Protein AF-A0A538HHM3-F1 (afdb_monomer)

Radius of gyration: 22.83 Å; Cα contacts (8 Å, |Δi|>4): 157; chains: 1; bounding box: 62×59×58 Å

Foldseek 3Di:
DDDDDDDFDALVRLCVLLVHDSVVLVVCVVVVQADFFDDDPPGGGHDPRRSVSSNQLVVVVVLVDDPVVSSVVSLLPAADDPVVVVPPPDDFDFDDPVRLCVVLVHDPLLVVLLCVLVLQDDCVVVVDDGDGPVSSVSSNVSSVCVSVVDDSVRSSVVSNCVVVVVVVVVVVVVVCLVCDPPDHDDPVRSVVVVVCCVVCVVVVVSVVSNVCSVVVVVVVVVVVVVVVVVVVVVVVVVD

Sequence (239 aa):
MSLMDHNGWRIDDLAQKAGLPVDTIRYYQREGLLPPAQRAGRCKMYGPVHLTRLERIRELQQRRFSLAAIRALIDDAGSTGLRAVFTDAGGAKEYSLDEMAELAGVDGTIISAICKAGLLREPRQYGRATYDGDDLEMLHAVAALWDLGLPVKAIAAIARIYTEGVEQMQRRVMDVFGGSNEVEWDPGEYEQVYELARASAGILLDATRRIVDYTHHRTLQRLTLDALAEDQAESGRRA

Secondary structure (DSSP, 8-state):
-------PBPHHHHHHHHT--HHHHHHHHHTT-SPPPEEETTEEEB-HHHHHHHHHHHHHHHTT--HHHHHHHHGGGSS--THHHH-S-S----B-HHHHHHHHT--HHHHHHHHHTTSS--GGGGT-SSB-HHHHHHHHHHHHHHHTT--HHHHHHHHHHHHHHHHHHHHHHHHHHTT-TT----HHHHHHHHHHHHHTHHHHHHHHHHHHHHHHHHHHHHHHHHHHHHHHHHHTT--

Nearest PDB structures (foldseek):
  2zhh-assembly1_A-2  TM=7.384E-01  e=2.010E-02  Escherichia coli K-12
  3hh0-assembly1_A  TM=5.148E-01  e=2.140E-03  Bacillus cereus ATCC 14579
  1y10-assembly3_B  TM=5.454E-01  e=4.598E-03  Mycobacterium tuberculosis
  1y10-assembly2_C  TM=5.039E-01  e=1.229E-02  Mycobacterium tuberculosis
  2zhg-assembly1_A-2  TM=5.903E-01  e=5.676E-02  Escherichia coli K-12

pLDDT: mean 78.96, std 15.77, range [31.23, 97.44]

Mean predicted aligned error: 14.94 Å

Solvent-accessible surface area (backbone atoms only — not comparable to full-atom values): 13819 Å² total; per-residue (Å²): 140,82,76,90,79,89,72,57,28,45,63,66,56,44,16,64,73,62,74,43,58,55,67,58,54,54,45,36,45,72,73,63,66,39,81,82,62,46,75,58,88,96,41,61,26,40,46,71,72,53,50,59,46,50,50,50,53,50,56,43,47,75,72,68,48,51,72,69,58,48,42,59,61,62,39,56,79,60,79,85,47,75,59,76,74,66,67,53,95,66,74,84,59,69,40,55,73,66,57,41,28,63,77,39,73,45,57,70,68,55,53,52,38,33,41,74,27,55,62,52,68,65,33,61,83,77,78,34,93,50,38,42,63,69,58,43,52,51,46,38,55,53,34,54,46,45,76,71,66,50,52,64,72,56,55,26,50,52,37,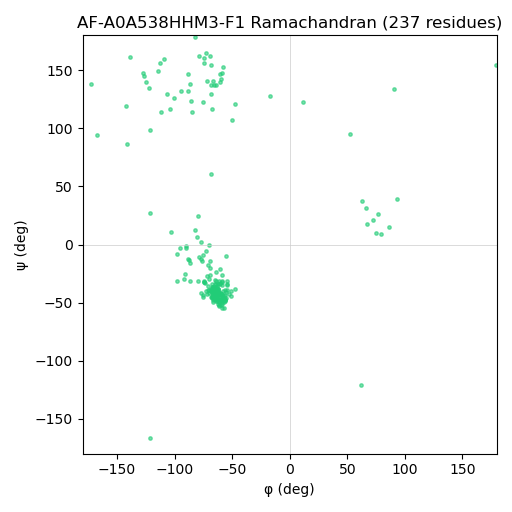27,54,50,40,55,49,50,53,55,50,49,51,54,59,51,33,46,76,68,67,34,96,86,39,91,72,55,73,72,57,48,51,52,52,50,52,50,44,68,78,37,44,69,61,50,52,52,52,50,50,50,52,51,53,51,53,52,54,52,49,54,54,51,55,52,52,53,54,54,53,51,53,52,57,52,54,67,72,76,110

Structure (mmCIF, N/CA/C/O backbone):
data_AF-A0A538HHM3-F1
#
_entry.id   AF-A0A538HHM3-F1
#
loop_
_atom_site.group_PDB
_atom_site.id
_atom_site.type_symbol
_atom_site.label_atom_id
_atom_site.label_alt_id
_atom_site.label_co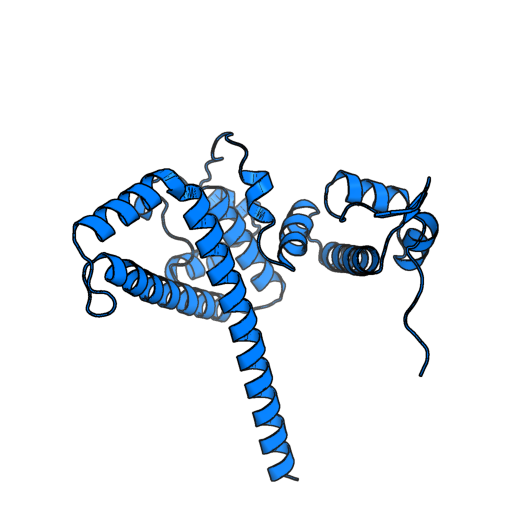mp_id
_atom_site.label_asym_id
_atom_site.label_entity_id
_atom_site.label_seq_id
_atom_site.pdbx_PDB_ins_code
_atom_site.Cartn_x
_atom_site.Cartn_y
_atom_site.Cartn_z
_atom_site.occupancy
_atom_site.B_iso_or_equiv
_atom_site.auth_seq_id
_atom_site.auth_comp_id
_atom_site.auth_asym_id
_atom_site.auth_atom_id
_atom_site.pdbx_PDB_model_num
ATOM 1 N N . MET A 1 1 ? -13.839 -41.446 8.669 1.00 38.12 1 MET A N 1
ATOM 2 C CA . MET A 1 1 ? -12.947 -40.516 7.946 1.00 38.12 1 MET A CA 1
ATOM 3 C C . MET A 1 1 ? -13.263 -40.672 6.464 1.00 38.12 1 MET A C 1
ATOM 5 O O . MET A 1 1 ? -12.832 -41.651 5.875 1.00 38.12 1 MET A O 1
ATOM 9 N N . SER A 1 2 ? -14.170 -39.841 5.932 1.00 31.39 2 SER A N 1
ATOM 10 C CA . SER A 1 2 ? -14.745 -40.021 4.589 1.00 31.39 2 SER A CA 1
ATOM 11 C C . SER A 1 2 ? -14.075 -39.099 3.577 1.00 31.39 2 SER A C 1
ATOM 13 O O . SER A 1 2 ? -14.012 -37.892 3.786 1.00 31.39 2 SER A O 1
ATOM 15 N N . LEU A 1 3 ? -13.598 -39.747 2.518 1.00 31.23 3 LEU A N 1
ATOM 16 C CA . LEU A 1 3 ? -13.212 -39.279 1.193 1.00 31.23 3 LEU A CA 1
ATOM 17 C C . LEU A 1 3 ? -13.730 -37.891 0.790 1.00 31.23 3 LEU A C 1
ATOM 19 O O . LEU A 1 3 ? -14.931 -37.621 0.806 1.00 31.23 3 LEU A O 1
ATOM 23 N N . MET A 1 4 ? -12.774 -37.066 0.358 1.00 41.16 4 MET A N 1
ATOM 24 C CA . MET A 1 4 ? -12.975 -35.993 -0.608 1.00 41.16 4 MET A CA 1
ATOM 25 C C . MET A 1 4 ? -13.774 -36.551 -1.788 1.00 41.16 4 MET A C 1
ATOM 27 O O . MET A 1 4 ? -13.347 -37.542 -2.366 1.00 41.16 4 MET A O 1
ATOM 31 N N . ASP A 1 5 ? -14.945 -35.976 -2.071 1.00 41.38 5 ASP A N 1
ATOM 32 C CA . ASP A 1 5 ? -15.357 -35.554 -3.413 1.00 41.38 5 ASP A CA 1
ATOM 33 C C . ASP A 1 5 ? -16.777 -34.934 -3.398 1.00 41.38 5 ASP A C 1
ATOM 35 O O . ASP A 1 5 ? -17.627 -35.290 -2.584 1.00 41.38 5 ASP A O 1
ATOM 39 N N . HIS A 1 6 ? -17.017 -34.065 -4.397 1.00 44.28 6 HIS A N 1
ATOM 40 C CA . HIS A 1 6 ? -18.272 -33.400 -4.824 1.00 44.28 6 HIS A CA 1
ATOM 41 C C . HIS A 1 6 ? -18.508 -32.038 -4.128 1.00 44.28 6 HIS A C 1
ATOM 43 O O . HIS A 1 6 ? -18.389 -31.904 -2.924 1.00 44.28 6 HIS A O 1
ATOM 49 N N . ASN A 1 7 ? -18.885 -30.937 -4.774 1.00 62.50 7 ASN A N 1
ATOM 50 C CA . ASN A 1 7 ? -19.526 -30.743 -6.063 1.00 62.50 7 ASN A CA 1
ATOM 51 C C . ASN A 1 7 ? -19.524 -29.226 -6.306 1.00 62.50 7 ASN A C 1
ATOM 53 O O . ASN A 1 7 ? -19.828 -28.468 -5.383 1.00 62.50 7 ASN A O 1
ATOM 57 N N . GLY A 1 8 ? -19.232 -28.756 -7.517 1.00 70.12 8 GLY A N 1
ATOM 58 C CA . GLY A 1 8 ? -19.584 -27.376 -7.845 1.00 70.12 8 GLY A CA 1
ATOM 59 C C . GLY A 1 8 ? -21.097 -27.164 -7.691 1.00 70.12 8 GLY A C 1
ATOM 60 O O . GLY 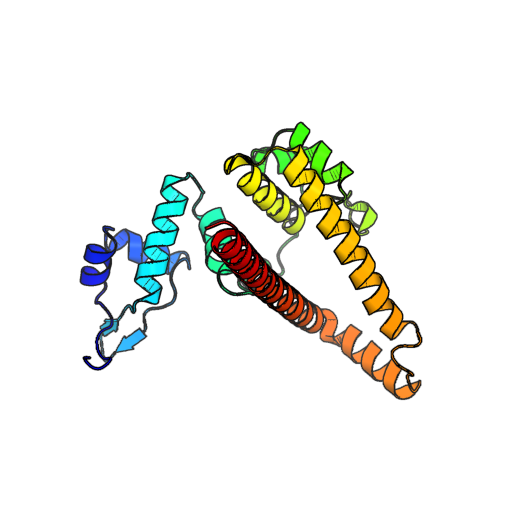A 1 8 ? -21.891 -28.078 -7.902 1.00 70.12 8 GLY A O 1
ATOM 61 N N . TRP A 1 9 ? -21.507 -25.969 -7.300 1.00 90.94 9 TRP A N 1
ATOM 62 C CA . TRP A 1 9 ? -22.905 -25.573 -7.184 1.00 90.94 9 TRP A CA 1
ATOM 63 C C . TRP A 1 9 ? -23.411 -25.023 -8.509 1.00 90.94 9 TRP A C 1
ATOM 65 O O . TRP A 1 9 ? -22.663 -24.360 -9.235 1.00 90.94 9 TRP A O 1
ATOM 75 N N . ARG A 1 10 ? -24.691 -25.238 -8.825 1.00 91.69 10 ARG A N 1
ATOM 76 C CA . ARG A 1 10 ? -25.355 -24.384 -9.817 1.00 91.69 10 ARG A CA 1
ATOM 77 C C . ARG A 1 10 ? -25.530 -22.991 -9.219 1.00 91.69 10 ARG A C 1
ATOM 79 O O . ARG A 1 10 ? -25.431 -22.804 -8.009 1.00 91.69 10 ARG A O 1
ATOM 86 N N . ILE A 1 11 ? -25.777 -21.998 -10.071 1.00 92.62 11 ILE A N 1
ATOM 87 C CA . ILE A 1 11 ? -25.888 -20.609 -9.607 1.00 92.62 11 ILE A CA 1
ATOM 88 C C . ILE A 1 11 ? -27.008 -20.425 -8.571 1.00 92.62 11 ILE A C 1
ATOM 90 O O . ILE A 1 11 ? -26.840 -19.636 -7.649 1.00 92.62 11 ILE A O 1
ATOM 94 N N . ASP A 1 12 ? -28.094 -21.193 -8.680 1.00 93.12 12 ASP A N 1
ATOM 95 C CA . ASP A 1 12 ? -29.225 -21.146 -7.748 1.00 93.12 12 ASP A CA 1
ATOM 96 C C . ASP A 1 12 ? -28.846 -21.716 -6.369 1.00 93.12 12 ASP A C 1
ATOM 98 O O . ASP A 1 12 ? -29.139 -21.112 -5.339 1.00 93.12 12 ASP A O 1
ATOM 102 N N . ASP A 1 13 ? -28.095 -22.822 -6.343 1.00 92.81 13 ASP A N 1
ATOM 103 C CA . ASP A 1 13 ? -27.590 -23.421 -5.101 1.00 92.81 13 ASP A CA 1
ATOM 104 C C . ASP A 1 13 ? -26.545 -22.513 -4.428 1.00 92.81 13 ASP A C 1
ATOM 106 O O . ASP A 1 13 ? -26.517 -22.375 -3.203 1.00 92.81 13 ASP A O 1
ATOM 110 N N . LEU A 1 14 ? -25.688 -21.860 -5.226 1.00 93.19 14 LEU A N 1
ATOM 111 C CA . LEU A 1 14 ? -24.723 -20.877 -4.729 1.00 93.19 14 LEU A CA 1
ATOM 112 C C . LEU A 1 14 ? -25.435 -19.647 -4.151 1.00 93.19 14 LEU A C 1
ATOM 114 O O . LEU A 1 14 ? -25.053 -19.181 -3.081 1.00 93.19 14 LEU A O 1
ATOM 118 N N . ALA A 1 15 ? -26.465 -19.142 -4.834 1.00 93.38 15 ALA A N 1
ATOM 119 C CA . ALA A 1 15 ? -27.306 -18.036 -4.376 1.00 93.38 15 ALA A CA 1
ATOM 120 C C . ALA A 1 15 ? -27.938 -18.339 -3.018 1.00 93.38 15 ALA A C 1
ATOM 122 O O . ALA A 1 15 ? -27.826 -17.539 -2.085 1.00 93.38 15 ALA A O 1
ATOM 123 N N . GLN A 1 16 ? -28.517 -19.532 -2.875 1.00 93.06 16 GLN A N 1
ATOM 124 C CA . GLN A 1 16 ? -29.096 -19.975 -1.615 1.00 93.06 16 GLN A CA 1
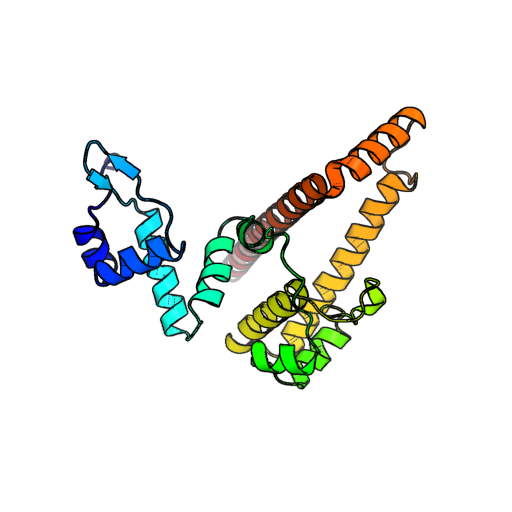ATOM 125 C C . GLN A 1 16 ? -28.043 -20.068 -0.503 1.00 93.06 16 GLN A C 1
ATOM 127 O O . GLN A 1 16 ? -28.278 -19.582 0.601 1.00 93.06 16 GLN A O 1
ATOM 132 N N . LYS A 1 17 ? -26.869 -20.642 -0.793 1.00 91.12 17 LYS A N 1
ATOM 133 C CA . LYS A 1 17 ? -25.773 -20.770 0.181 1.00 91.12 17 LYS A CA 1
ATOM 134 C C . LYS A 1 17 ? -25.189 -19.428 0.611 1.00 91.12 17 LYS A C 1
ATOM 136 O O . LYS A 1 17 ? -24.931 -19.242 1.793 1.00 91.12 17 LYS A O 1
ATOM 141 N N . ALA A 1 18 ? -25.002 -18.503 -0.325 1.00 87.75 18 ALA A N 1
ATOM 142 C CA . ALA A 1 18 ? -24.466 -17.173 -0.048 1.00 87.75 18 ALA A CA 1
ATOM 143 C C . ALA A 1 18 ? -25.512 -16.212 0.549 1.00 87.75 18 ALA A C 1
ATOM 145 O O . ALA A 1 18 ? -25.163 -15.115 0.988 1.00 87.75 18 ALA A O 1
ATOM 146 N N . GLY A 1 19 ? -26.798 -16.588 0.540 1.00 92.31 19 GLY A N 1
ATOM 147 C CA . GLY A 1 19 ? -27.896 -15.715 0.952 1.00 92.31 19 GLY A CA 1
ATOM 148 C C . GLY A 1 19 ? -28.023 -14.474 0.064 1.00 92.31 19 GLY A C 1
ATOM 149 O O . GLY A 1 19 ? -28.285 -13.382 0.571 1.00 92.31 19 GLY A O 1
ATOM 150 N N . LEU A 1 20 ? -27.781 -14.625 -1.243 1.00 92.75 20 LEU A N 1
ATOM 151 C CA . LEU A 1 20 ? -27.795 -13.545 -2.231 1.00 92.75 20 LEU A CA 1
ATOM 152 C C . LEU A 1 20 ? -28.708 -13.897 -3.411 1.00 92.75 20 LEU A C 1
ATOM 154 O O . LEU A 1 20 ? -28.764 -15.059 -3.804 1.00 92.75 20 LEU A O 1
ATOM 158 N N . PRO A 1 21 ? -29.377 -12.916 -4.039 1.00 94.75 21 PRO A N 1
ATOM 159 C CA . PRO A 1 21 ? -30.084 -13.144 -5.293 1.00 94.75 21 PRO A CA 1
ATOM 160 C C . PRO A 1 21 ? -29.139 -13.612 -6.409 1.00 94.75 21 PRO A C 1
ATOM 162 O O . PRO A 1 21 ? -28.002 -13.146 -6.525 1.00 94.75 21 PRO A O 1
ATOM 165 N N . VAL A 1 22 ? -29.645 -14.469 -7.299 1.00 95.25 22 VAL A N 1
ATOM 166 C CA . VAL A 1 22 ? -28.915 -14.928 -8.498 1.00 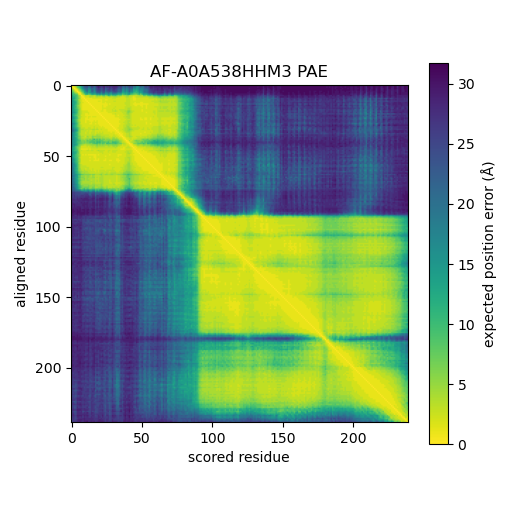95.25 22 VAL A CA 1
ATOM 167 C C . VAL A 1 22 ? -28.438 -13.745 -9.346 1.00 95.25 22 VAL A C 1
ATOM 169 O O . VAL A 1 22 ? -27.311 -13.753 -9.846 1.00 95.25 22 VAL A O 1
ATOM 172 N N . ASP A 1 23 ? -29.256 -12.698 -9.469 1.00 93.56 23 ASP A N 1
ATOM 173 C CA . ASP A 1 23 ? -28.905 -11.497 -10.229 1.00 93.56 23 ASP A CA 1
ATOM 174 C C . ASP A 1 23 ? -27.728 -10.733 -9.622 1.00 93.56 23 ASP A C 1
ATOM 176 O O . ASP A 1 23 ? -26.888 -10.229 -10.369 1.00 93.56 23 ASP A O 1
ATOM 180 N N . THR A 1 24 ? -27.599 -10.719 -8.293 1.00 91.19 24 THR A N 1
ATOM 181 C CA . THR A 1 24 ? -26.451 -10.128 -7.592 1.00 91.19 24 THR A CA 1
ATOM 182 C C . THR A 1 24 ? -25.170 -10.904 -7.884 1.00 91.19 24 THR A C 1
ATOM 184 O O . THR A 1 24 ? -24.138 -10.304 -8.169 1.00 91.19 24 THR A O 1
ATOM 187 N N . ILE A 1 25 ? -25.233 -12.237 -7.910 1.00 93.06 25 ILE A N 1
ATOM 188 C CA . ILE A 1 25 ? -24.080 -13.076 -8.272 1.00 93.06 25 ILE A CA 1
ATOM 189 C C . ILE A 1 25 ? -23.679 -12.844 -9.732 1.00 93.06 25 ILE A C 1
ATOM 191 O O . ILE A 1 25 ? -22.496 -12.686 -10.036 1.00 93.06 25 ILE A O 1
ATOM 195 N N . ARG A 1 26 ? -24.651 -12.775 -10.651 1.00 90.38 26 ARG A N 1
ATOM 196 C CA . ARG A 1 26 ? -24.385 -12.461 -12.065 1.00 90.38 26 ARG A CA 1
ATOM 197 C C . ARG A 1 26 ? -23.813 -11.062 -12.236 1.00 90.38 26 ARG A C 1
ATOM 199 O O . ARG A 1 26 ? -22.958 -10.872 -13.093 1.00 90.38 26 ARG A O 1
ATOM 206 N N . TYR A 1 27 ? -24.293 -10.104 -11.453 1.00 88.00 27 TYR A N 1
ATOM 207 C CA . TYR A 1 27 ? -23.756 -8.754 -11.419 1.00 88.00 27 TYR A CA 1
ATOM 208 C C . TYR A 1 27 ? -22.292 -8.768 -10.971 1.00 88.00 27 TYR A C 1
ATOM 210 O O . TYR A 1 27 ? -21.443 -8.348 -11.744 1.00 88.00 27 TYR A O 1
ATOM 218 N N . TYR A 1 28 ? -21.956 -9.387 -9.837 1.00 89.94 28 TYR A N 1
ATOM 219 C CA . TYR A 1 28 ? -20.561 -9.515 -9.392 1.00 89.94 28 TYR A CA 1
ATOM 220 C C . TYR A 1 28 ? -19.672 -10.245 -10.397 1.00 89.94 28 TYR A C 1
ATOM 222 O O . TYR A 1 28 ? -18.517 -9.878 -10.580 1.00 89.94 28 TYR A O 1
ATOM 230 N N . GLN A 1 29 ? -20.205 -11.238 -11.106 1.00 85.56 29 GLN A N 1
ATOM 231 C CA . GLN A 1 29 ? -19.467 -11.901 -12.174 1.00 85.56 29 GLN A CA 1
ATOM 232 C C . GLN A 1 29 ? -19.208 -10.977 -13.381 1.00 85.56 29 GLN A C 1
ATOM 234 O O . GLN A 1 29 ? -18.141 -11.074 -13.981 1.00 85.56 29 GLN A O 1
ATOM 239 N N . ARG A 1 30 ? -20.148 -10.087 -13.740 1.00 82.94 30 ARG A N 1
ATOM 240 C CA . ARG A 1 30 ? -19.950 -9.076 -14.800 1.00 82.94 30 ARG A CA 1
ATOM 241 C C . ARG A 1 30 ? -18.959 -7.990 -14.384 1.00 82.94 30 ARG A C 1
ATOM 243 O O . ARG A 1 30 ? -18.130 -7.610 -15.196 1.00 82.94 30 ARG A O 1
ATOM 250 N N . GLU A 1 31 ? -19.010 -7.565 -13.126 1.00 74.31 31 GLU A N 1
ATOM 251 C CA . GLU A 1 31 ? -18.099 -6.567 -12.548 1.00 74.31 31 GLU A CA 1
ATOM 252 C C . GLU A 1 31 ? -16.702 -7.136 -12.215 1.00 74.31 31 GLU A C 1
ATOM 254 O O . GLU A 1 31 ? -15.858 -6.441 -11.655 1.00 74.31 31 GLU A O 1
ATOM 259 N N . GLY A 1 32 ? -16.440 -8.416 -12.519 1.00 77.75 32 GLY A N 1
ATOM 260 C CA . GLY A 1 32 ? -15.143 -9.062 -12.282 1.00 77.75 32 GLY A CA 1
ATOM 261 C C . GLY A 1 32 ? -14.849 -9.408 -10.817 1.00 77.75 32 GLY A C 1
ATOM 262 O O . GLY A 1 32 ? -13.744 -9.822 -10.490 1.00 77.75 32 GLY A O 1
ATOM 263 N N . LEU A 1 33 ? -15.833 -9.291 -9.927 1.00 81.50 33 LEU A N 1
ATOM 264 C CA . LEU A 1 33 ? -15.705 -9.565 -8.493 1.00 81.50 33 LEU A CA 1
ATOM 265 C C . LEU A 1 33 ? -15.703 -11.060 -8.149 1.00 81.50 33 LEU A C 1
ATOM 267 O O . LEU A 1 33 ? -15.366 -11.425 -7.023 1.00 81.50 33 LEU A O 1
ATOM 271 N N . LEU A 1 34 ? -16.064 -11.935 -9.090 1.00 85.75 34 LEU A N 1
ATOM 272 C CA . LEU A 1 34 ? -16.028 -13.387 -8.920 1.00 85.75 34 LEU A CA 1
ATOM 273 C C . LEU A 1 34 ? -15.198 -14.047 -10.023 1.00 85.75 34 LEU A C 1
ATOM 275 O O . LEU A 1 34 ? -15.357 -13.676 -11.189 1.00 85.75 34 LEU A O 1
ATOM 279 N N . PRO A 1 35 ? -14.387 -15.072 -9.694 1.00 79.31 35 PRO A N 1
ATOM 280 C CA . PRO A 1 35 ? -13.733 -15.878 -10.710 1.00 79.31 35 PRO A CA 1
ATOM 281 C C . PRO A 1 35 ? -14.777 -16.515 -11.643 1.00 79.31 35 PRO A C 1
ATOM 283 O O . PRO A 1 35 ? -15.932 -16.733 -11.254 1.00 79.31 35 PRO A O 1
ATOM 286 N N . PRO A 1 36 ? -14.403 -16.806 -12.899 1.00 81.88 36 PRO A N 1
ATOM 287 C CA . PRO A 1 36 ? -15.313 -17.435 -13.836 1.00 81.88 36 PRO A CA 1
ATOM 288 C C . PRO A 1 36 ? -15.691 -18.842 -13.359 1.00 81.88 36 PRO A C 1
ATOM 290 O O . PRO A 1 36 ? -14.845 -19.636 -12.951 1.00 81.88 36 PRO A O 1
ATOM 293 N N . ALA A 1 37 ? -16.978 -19.168 -13.476 1.00 84.25 37 ALA A N 1
ATOM 294 C CA . ALA A 1 37 ? -17.481 -20.501 -13.172 1.00 84.25 37 ALA A CA 1
ATOM 295 C C . ALA A 1 37 ? -16.822 -21.566 -14.061 1.00 84.25 37 ALA A C 1
ATOM 297 O O . ALA A 1 37 ? -16.638 -21.365 -15.267 1.00 84.25 37 ALA A O 1
ATOM 298 N N . GLN A 1 38 ? -16.549 -22.733 -13.483 1.00 82.12 38 GLN A N 1
ATOM 299 C CA . GLN A 1 38 ? -16.008 -23.870 -14.216 1.00 82.12 38 GLN A CA 1
ATOM 300 C C . GLN A 1 38 ? -17.088 -24.462 -15.128 1.00 82.12 38 GLN A C 1
ATOM 302 O O . GLN A 1 38 ? -18.263 -24.548 -14.762 1.00 82.12 38 GLN A O 1
ATOM 307 N N . ARG A 1 39 ? -16.710 -24.868 -16.343 1.00 79.06 39 ARG A N 1
ATOM 308 C CA . ARG A 1 39 ? -17.625 -25.560 -17.259 1.00 79.06 39 ARG A CA 1
ATOM 309 C C . ARG A 1 39 ? -17.618 -27.054 -16.955 1.00 79.06 39 ARG A C 1
ATOM 311 O O . ARG A 1 39 ? -16.576 -27.688 -17.051 1.00 79.06 39 ARG A O 1
ATOM 318 N N . ALA A 1 40 ? -18.790 -27.610 -16.666 1.00 75.19 40 ALA A N 1
ATOM 319 C CA . ALA A 1 40 ? -19.012 -29.048 -16.574 1.00 75.19 40 ALA A CA 1
ATOM 320 C C . ALA A 1 40 ? -20.103 -29.436 -17.584 1.00 75.19 40 ALA A C 1
ATOM 322 O O . ALA A 1 40 ? -21.300 -29.226 -17.360 1.00 75.19 40 ALA A O 1
ATOM 323 N N . GLY A 1 41 ? -19.684 -29.934 -18.752 1.00 79.12 41 GLY A N 1
ATOM 324 C CA . GLY A 1 41 ? -20.587 -30.218 -19.870 1.00 79.12 41 GLY A CA 1
ATOM 325 C C . GLY A 1 41 ? -21.294 -28.954 -20.380 1.00 79.12 41 GLY A C 1
ATOM 326 O O . GLY A 1 41 ? -20.644 -27.998 -20.797 1.00 79.12 41 GLY A O 1
ATOM 327 N N . ARG A 1 42 ? -22.636 -28.944 -20.346 1.00 77.25 42 ARG A N 1
ATOM 328 C CA . ARG A 1 42 ? -23.473 -27.794 -20.757 1.00 77.25 42 ARG A CA 1
ATOM 329 C C . ARG A 1 42 ? -23.786 -26.812 -19.618 1.00 77.25 42 ARG A C 1
ATOM 331 O O . ARG A 1 42 ? -24.468 -25.818 -19.854 1.00 77.25 42 ARG A O 1
ATOM 338 N N . CYS A 1 43 ? -23.316 -27.071 -18.398 1.00 76.19 43 CYS A N 1
ATOM 339 C CA . CYS A 1 43 ? -23.647 -26.273 -17.219 1.00 76.19 43 CYS A CA 1
ATOM 340 C C . CYS A 1 43 ? -22.415 -25.552 -16.648 1.00 76.19 43 CYS A C 1
ATOM 342 O O . CYS A 1 43 ? -21.286 -26.037 -16.734 1.00 76.19 43 CYS A O 1
ATOM 344 N N . LYS A 1 44 ? -22.648 -24.377 -16.051 1.00 84.19 44 LYS A N 1
ATOM 345 C CA . LYS A 1 44 ? -21.657 -23.650 -15.247 1.00 84.19 44 LYS A CA 1
ATOM 346 C C . LYS A 1 44 ? -21.748 -24.118 -13.796 1.00 84.19 44 LYS A C 1
ATOM 348 O O . LYS A 1 44 ? -22.849 -24.173 -13.252 1.00 84.19 44 LYS A O 1
ATOM 353 N N . MET A 1 45 ? -20.601 -24.418 -13.203 1.00 87.62 45 MET A N 1
ATOM 354 C CA . MET A 1 45 ? -20.464 -24.921 -11.841 1.00 87.62 45 MET A CA 1
ATOM 355 C C . MET A 1 45 ? -19.574 -23.981 -11.026 1.00 87.62 45 MET A C 1
ATOM 357 O O . MET A 1 45 ? -18.512 -23.551 -11.481 1.00 87.62 45 MET A O 1
ATOM 361 N N . TYR A 1 46 ? -20.011 -23.669 -9.813 1.00 88.06 46 TYR A N 1
ATOM 362 C CA . TYR A 1 46 ? -19.349 -22.744 -8.905 1.00 88.06 46 TYR A CA 1
ATOM 363 C C . TYR A 1 46 ? -18.787 -23.512 -7.707 1.00 88.06 46 TYR A C 1
ATOM 365 O O . TYR A 1 46 ? -19.536 -24.084 -6.929 1.00 88.06 46 TYR A O 1
ATOM 373 N N . GLY A 1 47 ? -17.465 -23.561 -7.561 1.00 84.88 47 GLY A N 1
ATOM 374 C CA . GLY A 1 47 ? -16.815 -24.233 -6.429 1.00 84.88 47 GLY A CA 1
ATOM 375 C C . GLY A 1 47 ? -16.737 -23.392 -5.141 1.00 84.88 47 GLY A C 1
ATOM 376 O O . GLY A 1 47 ? -17.097 -22.211 -5.168 1.00 84.88 47 GLY A O 1
ATOM 377 N N . PRO A 1 48 ? -16.174 -23.959 -4.054 1.00 80.00 48 PRO A N 1
ATOM 378 C CA . PRO A 1 48 ? -15.989 -23.316 -2.742 1.00 80.00 48 PRO A CA 1
ATOM 379 C C . PRO A 1 48 ? -15.391 -21.909 -2.790 1.00 80.00 48 PRO A C 1
ATOM 381 O O . PRO A 1 48 ? -15.865 -21.018 -2.094 1.00 80.00 48 PRO A O 1
ATOM 384 N N . VAL A 1 49 ? -14.433 -21.679 -3.694 1.00 77.81 49 VAL A N 1
ATOM 385 C CA . VAL A 1 49 ? -13.804 -20.366 -3.910 1.00 77.81 49 VAL A CA 1
ATOM 386 C C . VAL A 1 49 ? -14.816 -19.248 -4.195 1.00 77.81 49 VAL A C 1
ATOM 388 O O . VAL A 1 49 ? -14.618 -18.117 -3.765 1.00 77.81 49 VAL A O 1
ATOM 391 N N . HIS A 1 50 ? -15.925 -19.549 -4.878 1.00 87.38 50 HIS A N 1
ATOM 392 C CA . HIS A 1 50 ? -16.957 -18.555 -5.176 1.00 87.38 50 HIS A CA 1
ATOM 393 C C . HIS A 1 50 ? -17.760 -18.200 -3.927 1.00 87.38 50 HIS A C 1
ATOM 395 O O . HIS A 1 50 ? -18.070 -17.031 -3.727 1.00 87.38 50 HIS A O 1
ATOM 401 N N . LEU A 1 51 ? -18.076 -19.187 -3.082 1.00 85.94 51 LEU A N 1
ATOM 402 C CA . LEU A 1 51 ? -18.833 -18.965 -1.851 1.00 85.94 51 LEU A CA 1
ATOM 403 C C . LEU A 1 51 ? -18.026 -18.122 -0.861 1.00 85.94 51 LEU A C 1
ATOM 405 O O . LEU A 1 51 ? -18.509 -17.081 -0.430 1.00 85.94 51 LEU A O 1
ATOM 409 N N . THR A 1 52 ? -16.766 -18.491 -0.613 1.00 80.25 52 THR A N 1
ATOM 410 C CA . THR A 1 52 ? -15.857 -17.716 0.249 1.00 80.25 52 THR A CA 1
ATOM 411 C C . THR A 1 52 ? -15.707 -16.274 -0.240 1.00 80.25 52 THR A C 1
ATOM 413 O O . THR A 1 52 ? -15.693 -15.330 0.548 1.00 80.25 52 THR A O 1
ATOM 416 N N . ARG A 1 53 ? -15.641 -16.074 -1.562 1.00 84.69 53 ARG A N 1
ATOM 417 C CA . ARG A 1 53 ? -15.528 -14.735 -2.147 1.00 84.69 53 ARG A CA 1
ATOM 418 C C . ARG A 1 53 ? -16.818 -13.923 -2.010 1.00 84.69 53 ARG A C 1
ATOM 420 O O . ARG A 1 53 ? -16.749 -12.741 -1.691 1.00 84.69 53 ARG A O 1
ATOM 427 N N . LEU A 1 54 ? -17.985 -14.546 -2.180 1.00 92.00 54 LEU A N 1
ATOM 428 C CA . LEU A 1 54 ? -19.289 -13.912 -1.945 1.00 92.00 54 LEU A CA 1
ATOM 429 C C . LEU A 1 54 ? -19.484 -13.497 -0.481 1.00 92.00 54 LEU A C 1
ATOM 431 O O . LEU A 1 54 ? -19.967 -12.395 -0.219 1.00 92.00 54 LEU A O 1
ATOM 435 N N . GLU A 1 55 ? -19.080 -14.345 0.464 1.00 86.25 55 GLU A N 1
ATOM 436 C CA . GLU A 1 55 ? -19.116 -14.041 1.899 1.00 86.25 55 GLU A CA 1
ATOM 437 C C . GLU A 1 55 ? -18.230 -12.832 2.227 1.00 86.25 55 GLU A C 1
ATOM 439 O O . GLU A 1 55 ? -18.671 -11.914 2.922 1.00 86.25 55 GLU A O 1
ATOM 444 N N . ARG A 1 56 ? -17.029 -12.766 1.638 1.00 81.06 56 ARG A N 1
ATOM 445 C CA . ARG A 1 56 ? -16.110 -11.635 1.814 1.00 81.06 56 ARG A CA 1
ATOM 446 C C . ARG A 1 56 ? -16.639 -10.328 1.219 1.00 81.06 56 ARG A C 1
ATOM 448 O O . ARG A 1 56 ? -16.542 -9.290 1.868 1.00 81.06 56 ARG A O 1
ATOM 455 N N . ILE A 1 57 ? -17.232 -10.365 0.019 1.00 84.56 57 ILE A N 1
ATOM 456 C CA . ILE A 1 57 ? -17.899 -9.192 -0.582 1.00 84.56 57 ILE A CA 1
ATOM 457 C C . ILE A 1 57 ? -18.968 -8.664 0.375 1.00 84.56 57 ILE A C 1
ATOM 459 O O . ILE A 1 57 ? -19.022 -7.468 0.654 1.00 84.56 57 ILE A O 1
ATOM 463 N N . ARG A 1 58 ? -19.799 -9.560 0.913 1.00 85.25 58 ARG A N 1
ATOM 464 C CA . ARG A 1 58 ? -20.892 -9.202 1.815 1.00 85.25 58 ARG A CA 1
ATOM 465 C C . ARG A 1 58 ? -20.386 -8.587 3.123 1.00 85.25 58 ARG A C 1
ATOM 467 O O . ARG A 1 58 ? -20.941 -7.581 3.556 1.00 85.25 58 ARG A O 1
ATOM 474 N N . GLU A 1 59 ? -19.347 -9.151 3.733 1.00 79.88 59 GLU A N 1
ATOM 475 C CA . GLU A 1 59 ? -18.707 -8.592 4.934 1.00 79.88 59 GLU A CA 1
ATOM 476 C C . GLU A 1 59 ? -18.231 -7.148 4.695 1.00 79.88 59 GLU A C 1
ATOM 478 O O . GLU A 1 59 ? -18.518 -6.246 5.483 1.00 79.88 59 GLU A O 1
ATOM 483 N N . LEU A 1 60 ? -17.556 -6.897 3.571 1.00 74.81 60 LEU A N 1
ATOM 484 C CA . LEU A 1 60 ? -17.046 -5.566 3.241 1.00 74.81 60 LEU A CA 1
ATOM 485 C C . LEU A 1 60 ? -18.172 -4.579 2.881 1.00 74.81 60 LEU A C 1
ATOM 487 O O . LEU A 1 60 ? -18.125 -3.419 3.284 1.00 74.81 60 LEU A O 1
ATOM 491 N N . GLN A 1 61 ? -19.237 -5.030 2.212 1.00 79.19 61 GLN A N 1
ATOM 492 C CA . GLN A 1 61 ? -20.424 -4.197 1.972 1.00 79.19 61 GLN A CA 1
ATOM 493 C C . GLN A 1 61 ? -21.131 -3.800 3.271 1.00 79.19 61 GLN A C 1
ATOM 495 O O . GLN A 1 61 ? -21.589 -2.663 3.409 1.00 79.19 61 GLN A O 1
ATOM 500 N N . GLN A 1 62 ? -21.209 -4.707 4.251 1.00 78.94 62 GLN A N 1
ATOM 501 C CA . GLN A 1 62 ? -21.767 -4.392 5.572 1.00 78.94 62 GLN A CA 1
ATOM 502 C C . GLN A 1 62 ? -20.966 -3.289 6.269 1.00 78.94 62 GLN A C 1
ATOM 504 O O . GLN A 1 62 ? -21.552 -2.429 6.926 1.00 78.94 62 GLN A O 1
ATOM 509 N N . ARG A 1 63 ? -19.652 -3.261 6.034 1.00 71.75 63 ARG A N 1
ATOM 510 C CA . ARG A 1 63 ? -18.715 -2.233 6.500 1.00 71.75 63 ARG A CA 1
ATOM 511 C C . ARG A 1 63 ? -18.681 -0.971 5.626 1.00 71.75 63 ARG A C 1
ATOM 513 O O . ARG A 1 63 ? -17.803 -0.144 5.814 1.00 71.75 63 ARG A O 1
ATOM 520 N N . ARG A 1 64 ? -19.648 -0.800 4.713 1.00 69.94 64 ARG A N 1
ATOM 521 C CA . ARG A 1 64 ? -19.847 0.394 3.864 1.00 69.94 64 ARG A CA 1
ATOM 522 C C . ARG A 1 64 ? -18.753 0.664 2.821 1.00 69.94 64 ARG A C 1
ATOM 524 O O . ARG A 1 64 ? -18.735 1.750 2.250 1.00 69.94 64 ARG A O 1
ATOM 531 N N . PHE A 1 65 ? -17.916 -0.318 2.488 1.00 58.69 65 PHE A N 1
ATOM 532 C CA . PHE A 1 65 ? -16.994 -0.178 1.358 1.00 58.69 65 PHE A CA 1
ATOM 533 C C . PHE A 1 65 ? -17.756 -0.109 0.024 1.00 58.69 65 PHE A C 1
ATOM 535 O O . PHE A 1 65 ? -18.731 -0.837 -0.194 1.00 58.69 65 PHE A O 1
ATOM 542 N N . SER A 1 66 ? -17.299 0.754 -0.888 1.00 73.94 66 SER A N 1
ATOM 543 C CA . SER A 1 66 ? -17.823 0.823 -2.257 1.00 73.94 66 SER A CA 1
ATOM 544 C C . SER A 1 66 ? -17.447 -0.438 -3.042 1.00 73.94 66 SER A C 1
ATOM 546 O O . SER A 1 66 ? -16.437 -1.076 -2.757 1.00 73.94 66 SER A O 1
ATOM 548 N N . LEU A 1 67 ? -18.218 -0.809 -4.068 1.00 71.56 67 LEU A N 1
ATOM 549 C CA . LEU A 1 67 ? -17.889 -1.981 -4.895 1.00 71.56 67 LEU A CA 1
ATOM 550 C C . LEU A 1 67 ? -16.516 -1.874 -5.573 1.00 71.56 67 LEU A C 1
ATOM 552 O O . LEU A 1 67 ? -15.842 -2.889 -5.730 1.00 71.56 67 LEU A O 1
ATOM 556 N N . ALA A 1 68 ? -16.086 -0.656 -5.915 1.00 67.12 68 ALA A N 1
ATOM 557 C CA . ALA A 1 68 ? -14.751 -0.395 -6.442 1.00 67.12 68 ALA A CA 1
ATOM 558 C C . ALA A 1 68 ? -13.658 -0.712 -5.404 1.00 67.12 68 ALA A C 1
ATOM 560 O O . ALA A 1 68 ? -12.727 -1.452 -5.708 1.00 67.12 68 ALA A O 1
ATOM 561 N N . ALA A 1 69 ? -13.818 -0.246 -4.160 1.00 55.22 69 ALA A N 1
ATOM 562 C CA . ALA A 1 69 ? -12.891 -0.556 -3.070 1.00 55.22 69 ALA A CA 1
ATOM 563 C C . ALA A 1 69 ? -12.893 -2.055 -2.725 1.00 55.22 69 ALA A C 1
ATOM 565 O O . ALA A 1 69 ? -11.847 -2.659 -2.517 1.00 55.22 69 ALA A O 1
ATOM 566 N N . ILE A 1 70 ? -14.066 -2.692 -2.724 1.00 70.69 70 ILE A N 1
ATOM 567 C CA . ILE A 1 70 ? -14.201 -4.136 -2.498 1.00 70.69 70 ILE A CA 1
ATOM 568 C C . ILE A 1 70 ? -13.460 -4.930 -3.571 1.00 70.69 70 ILE A C 1
ATOM 570 O O . ILE A 1 70 ? -12.800 -5.915 -3.253 1.00 70.69 70 ILE A O 1
ATOM 574 N N . ARG A 1 71 ? -13.544 -4.509 -4.834 1.00 68.00 71 ARG A N 1
ATOM 575 C CA . ARG A 1 71 ? -12.802 -5.138 -5.925 1.00 68.00 71 ARG A CA 1
ATOM 576 C C . ARG A 1 71 ? -11.299 -5.085 -5.672 1.00 68.00 71 ARG A C 1
ATOM 578 O O . ARG A 1 71 ? -10.667 -6.136 -5.664 1.00 68.00 71 ARG A O 1
ATOM 585 N N . ALA A 1 72 ? -10.775 -3.899 -5.364 1.00 55.91 72 ALA A N 1
ATOM 586 C CA . ALA A 1 72 ? -9.366 -3.712 -5.031 1.00 55.91 72 ALA A CA 1
ATOM 587 C C . ALA A 1 72 ? -8.922 -4.608 -3.859 1.00 55.91 72 ALA A C 1
ATOM 589 O O . ALA A 1 72 ? -7.894 -5.270 -3.943 1.00 55.91 72 ALA A O 1
ATOM 590 N N . LEU A 1 73 ? -9.739 -4.714 -2.806 1.00 58.97 73 LEU A N 1
ATOM 591 C CA . LEU A 1 73 ? -9.420 -5.485 -1.598 1.00 58.97 73 LEU A CA 1
ATOM 592 C C . LEU A 1 73 ? -9.509 -7.010 -1.771 1.00 58.97 73 LEU A C 1
ATOM 594 O O . LEU A 1 73 ? -8.820 -7.754 -1.076 1.00 58.97 73 LEU A O 1
ATOM 598 N N . ILE A 1 74 ? -10.395 -7.508 -2.636 1.00 68.25 74 ILE A N 1
ATOM 599 C CA . ILE A 1 74 ? -10.612 -8.955 -2.814 1.00 68.25 74 ILE A CA 1
ATOM 600 C C . ILE A 1 74 ? -9.703 -9.524 -3.917 1.00 68.25 74 ILE A C 1
ATOM 602 O O . ILE A 1 74 ? -9.341 -10.705 -3.879 1.00 68.25 74 ILE A O 1
ATOM 606 N N . ASP A 1 75 ? -9.274 -8.699 -4.869 1.00 59.72 75 ASP A N 1
ATOM 607 C CA . ASP A 1 75 ? -8.211 -9.051 -5.819 1.00 59.72 75 ASP A CA 1
ATOM 608 C C . ASP A 1 75 ? -6.825 -9.152 -5.147 1.00 59.72 75 ASP A C 1
ATOM 610 O O . ASP A 1 75 ? -5.918 -9.768 -5.704 1.00 59.72 75 ASP A O 1
ATOM 614 N N . ASP A 1 76 ? -6.688 -8.645 -3.916 1.00 47.09 76 ASP A N 1
ATOM 615 C CA . ASP A 1 76 ? -5.450 -8.635 -3.124 1.00 47.09 76 ASP A CA 1
ATOM 616 C C . ASP A 1 76 ? -5.255 -9.878 -2.225 1.00 47.09 76 ASP A C 1
ATOM 618 O O . ASP A 1 76 ? -4.212 -10.063 -1.602 1.00 47.09 76 ASP A O 1
ATOM 622 N N . ALA A 1 77 ? -6.221 -10.811 -2.194 1.00 41.50 77 ALA A N 1
ATOM 623 C CA . ALA A 1 77 ? -6.098 -12.073 -1.440 1.00 41.50 77 ALA A CA 1
ATOM 624 C C . ALA A 1 77 ? -5.076 -13.069 -2.042 1.00 41.50 77 ALA A C 1
ATOM 626 O O . ALA A 1 77 ? -4.853 -14.155 -1.504 1.00 41.50 77 ALA A O 1
ATOM 627 N N . GLY A 1 78 ? -4.445 -12.702 -3.154 1.00 39.88 78 GLY A N 1
ATOM 628 C CA . GLY A 1 78 ? -3.313 -13.397 -3.743 1.00 39.88 78 GLY A CA 1
ATOM 629 C C . GLY A 1 78 ? -2.700 -12.508 -4.812 1.00 39.88 78 GLY A C 1
ATOM 630 O O . GLY A 1 78 ? -3.192 -12.506 -5.931 1.00 39.88 78 GLY A O 1
ATOM 631 N N . SER A 1 79 ? -1.678 -11.737 -4.428 1.00 45.59 79 SER A N 1
ATOM 632 C CA . SER A 1 79 ? -0.693 -11.025 -5.262 1.00 45.59 79 SER A CA 1
ATOM 633 C C . SER A 1 79 ? -1.004 -10.941 -6.771 1.00 45.59 79 SER A C 1
ATOM 635 O O . SER A 1 79 ? -1.004 -11.967 -7.452 1.00 45.59 79 SER A O 1
ATOM 637 N N . THR A 1 80 ? -1.086 -9.719 -7.319 1.00 42.22 80 THR A N 1
ATOM 638 C CA . THR A 1 80 ? -1.147 -9.346 -8.763 1.00 42.22 80 THR A CA 1
ATOM 639 C C . THR A 1 80 ? -2.499 -9.154 -9.474 1.00 42.22 80 THR A C 1
ATOM 641 O O . THR A 1 80 ? -2.605 -9.442 -10.663 1.00 42.22 80 THR A O 1
ATOM 644 N N . GLY A 1 81 ? -3.506 -8.561 -8.820 1.00 38.28 81 GLY A N 1
ATOM 645 C CA . GLY A 1 81 ? -4.756 -8.136 -9.489 1.00 38.28 81 GLY A CA 1
ATOM 646 C C . GLY A 1 81 ? -4.855 -6.652 -9.885 1.00 38.28 81 GLY A C 1
ATOM 647 O O . GLY A 1 81 ? -5.446 -6.331 -10.914 1.00 38.28 81 GLY A O 1
ATOM 648 N N . LEU A 1 82 ? -4.236 -5.742 -9.124 1.00 41.03 82 LEU A N 1
ATOM 649 C CA . LEU A 1 82 ? -4.441 -4.293 -9.293 1.00 41.03 82 LEU A CA 1
ATOM 650 C C . LEU A 1 82 ? -3.843 -3.733 -10.601 1.00 41.03 82 LEU A C 1
ATOM 652 O O . LEU A 1 82 ? -4.365 -2.786 -11.169 1.00 41.03 82 LEU A O 1
ATOM 656 N N . ARG A 1 83 ? -2.806 -4.361 -11.170 1.00 36.34 83 ARG A N 1
ATOM 657 C CA . ARG A 1 83 ? -2.124 -3.828 -12.365 1.00 36.34 83 ARG A CA 1
ATOM 658 C C . ARG A 1 83 ? -2.888 -3.978 -13.678 1.00 36.34 83 ARG A C 1
ATOM 660 O O . ARG A 1 83 ? -2.756 -3.112 -14.525 1.00 36.34 83 ARG A O 1
ATOM 667 N N . ALA A 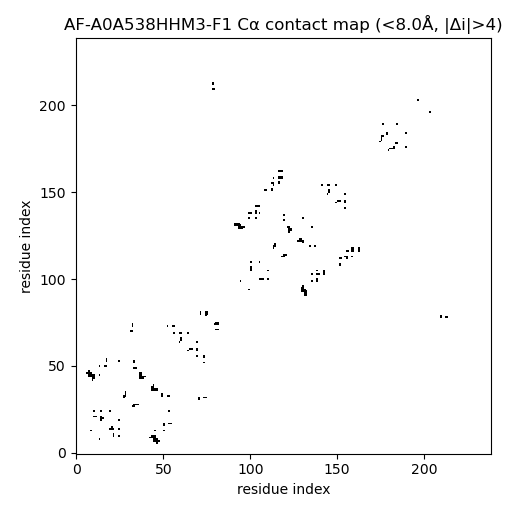1 84 ? -3.696 -5.019 -13.874 1.00 36.53 84 ALA A N 1
ATOM 668 C CA . ALA A 1 84 ? -4.271 -5.292 -15.200 1.00 36.53 84 ALA A CA 1
ATOM 669 C C . ALA A 1 84 ? -5.435 -4.355 -15.593 1.00 36.53 84 ALA A C 1
ATOM 671 O O . ALA A 1 84 ? -5.829 -4.315 -16.755 1.00 36.53 84 ALA A O 1
ATOM 672 N N . VAL A 1 85 ? -5.990 -3.609 -14.632 1.00 40.31 85 VAL A N 1
ATOM 673 C CA . VAL A 1 85 ? -7.047 -2.607 -14.867 1.00 40.31 85 VAL A CA 1
ATOM 674 C C . VAL A 1 85 ? -6.447 -1.220 -15.105 1.00 40.31 85 VAL A C 1
ATOM 676 O O . VAL A 1 85 ? -7.014 -0.443 -15.864 1.00 40.31 85 VAL A O 1
ATOM 679 N N . PHE A 1 86 ? -5.281 -0.940 -14.515 1.00 38.88 86 PHE A N 1
ATOM 680 C CA . PHE A 1 86 ? -4.532 0.307 -14.705 1.00 38.88 86 PHE A CA 1
ATOM 681 C C . PHE A 1 86 ? -3.443 0.215 -15.782 1.00 38.88 86 PHE A C 1
ATOM 683 O O . PHE A 1 86 ? -2.834 1.221 -16.121 1.00 38.88 86 PHE A O 1
ATOM 690 N N . THR A 1 87 ? -3.235 -0.956 -16.395 1.00 36.00 87 THR A N 1
ATOM 691 C CA . THR A 1 87 ? -2.499 -1.085 -17.664 1.00 36.00 87 THR A CA 1
ATOM 692 C C . THR A 1 87 ? -3.357 -0.721 -18.876 1.00 36.00 87 THR A C 1
ATOM 694 O O . THR A 1 87 ? -3.075 -1.197 -19.976 1.00 36.00 87 THR A O 1
ATOM 697 N N . ASP A 1 88 ? -4.399 0.102 -18.712 1.00 34.12 88 ASP A N 1
ATOM 698 C CA . ASP A 1 88 ? -4.814 0.905 -19.852 1.00 34.12 88 ASP A CA 1
ATOM 699 C C . ASP A 1 88 ? -3.799 2.035 -20.005 1.00 34.12 88 ASP A C 1
ATOM 701 O O . ASP A 1 88 ? -3.535 2.814 -19.089 1.00 34.12 88 ASP A O 1
ATOM 705 N N . ALA A 1 89 ? -3.209 2.091 -21.186 1.00 40.03 89 ALA A N 1
ATOM 706 C CA . ALA A 1 89 ? -2.395 3.188 -21.658 1.00 40.03 89 ALA A CA 1
ATOM 707 C C . ALA A 1 89 ? -3.284 4.432 -21.891 1.00 40.03 89 ALA A C 1
ATOM 709 O O . ALA A 1 89 ? -3.388 4.933 -23.009 1.00 40.03 89 ALA A O 1
ATOM 710 N N . GLY A 1 90 ? -3.938 4.926 -20.836 1.00 34.09 90 GLY A N 1
ATOM 711 C CA . GLY A 1 90 ? -4.990 5.934 -20.901 1.00 34.09 90 GLY A CA 1
ATOM 712 C C . GLY A 1 90 ? -4.900 6.934 -19.754 1.00 34.09 90 GLY A C 1
ATOM 713 O O . GLY A 1 90 ? -5.553 6.754 -18.738 1.00 34.09 90 GLY A O 1
ATOM 714 N N . GLY A 1 91 ? -4.099 7.989 -19.949 1.00 42.34 91 GLY A N 1
ATOM 715 C CA . GLY A 1 91 ? -4.135 9.255 -19.202 1.00 42.34 91 GLY A CA 1
ATOM 716 C C . GLY A 1 91 ? -4.075 9.133 -17.679 1.00 42.34 91 GLY A C 1
ATOM 717 O O . GLY A 1 91 ? -5.111 9.000 -17.034 1.00 42.34 91 GLY A O 1
ATOM 718 N N . ALA A 1 92 ? -2.872 9.255 -17.107 1.00 55.19 92 ALA A N 1
ATOM 719 C CA . ALA A 1 92 ? -2.682 9.395 -15.666 1.00 55.19 92 ALA A CA 1
ATOM 720 C C . ALA A 1 92 ? -3.603 10.505 -15.150 1.00 55.19 92 ALA A C 1
ATOM 722 O O . ALA A 1 92 ? -3.414 11.679 -15.464 1.00 55.19 92 ALA A O 1
ATOM 723 N N . LYS A 1 93 ? -4.660 10.122 -14.435 1.00 66.25 93 LYS A N 1
ATOM 724 C CA . LYS A 1 93 ? -5.539 11.101 -13.821 1.00 66.25 93 LYS A CA 1
ATOM 725 C C . LYS A 1 93 ? -4.728 11.782 -12.729 1.00 66.25 93 LYS A C 1
ATOM 727 O O . LYS A 1 93 ? -4.254 11.119 -11.813 1.00 66.25 93 LYS A O 1
ATOM 732 N N . GLU A 1 94 ? -4.524 13.074 -12.909 1.00 86.06 94 GLU A N 1
ATOM 733 C CA . GLU A 1 94 ? -3.740 13.904 -12.012 1.00 86.06 94 GLU A CA 1
ATOM 734 C C . GLU A 1 94 ? -4.633 14.423 -10.886 1.00 86.06 94 GLU A C 1
ATOM 736 O O . GLU A 1 94 ? -5.771 14.830 -11.135 1.00 86.06 94 GLU A O 1
ATOM 741 N N . TYR A 1 95 ? -4.112 14.412 -9.663 1.00 86.31 95 TYR A N 1
ATOM 742 C CA . TYR A 1 95 ? -4.820 14.882 -8.479 1.00 86.31 95 TYR A CA 1
ATOM 743 C C . TYR A 1 95 ? -3.997 15.921 -7.718 1.00 86.31 95 TYR A C 1
ATOM 745 O O . TYR A 1 95 ? -2.767 15.838 -7.608 1.00 86.31 95 TYR A O 1
ATOM 753 N N . SER A 1 96 ? -4.694 16.889 -7.136 1.00 91.69 96 SER A N 1
ATOM 754 C CA . SER A 1 96 ? -4.196 17.666 -6.004 1.00 91.69 96 SER A CA 1
ATOM 755 C C . SER A 1 96 ? -4.325 16.870 -4.699 1.00 91.69 96 SER A C 1
ATOM 757 O O . SER A 1 96 ? -5.083 15.904 -4.602 1.00 91.69 96 SER A O 1
ATOM 759 N N . LEU A 1 97 ? -3.590 17.289 -3.663 1.00 91.31 97 LEU A N 1
ATOM 760 C CA . LEU A 1 97 ? -3.673 16.647 -2.347 1.00 91.31 97 LEU A CA 1
ATOM 761 C C . LEU A 1 97 ? -5.080 16.767 -1.739 1.00 91.31 97 LEU A C 1
ATOM 763 O O . LEU A 1 97 ? -5.562 15.807 -1.141 1.00 91.31 97 LEU A O 1
ATOM 767 N N . ASP A 1 98 ? -5.732 17.916 -1.924 1.00 90.88 98 ASP A N 1
ATOM 768 C CA . ASP A 1 98 ? -7.078 18.179 -1.407 1.00 90.88 98 ASP A CA 1
ATOM 769 C C . ASP A 1 98 ? -8.123 17.293 -2.102 1.00 90.88 98 ASP A C 1
ATOM 771 O O . ASP A 1 98 ? -8.954 16.680 -1.436 1.00 90.88 98 ASP A O 1
ATOM 775 N N . GLU A 1 99 ? -8.031 17.123 -3.426 1.00 90.25 99 GLU A N 1
ATOM 776 C CA . GLU A 1 99 ? -8.910 16.202 -4.159 1.00 90.25 99 GLU A CA 1
ATOM 777 C C . GLU A 1 99 ? -8.728 14.753 -3.698 1.00 90.25 99 GLU A C 1
ATOM 779 O O . GLU A 1 99 ? -9.712 14.039 -3.513 1.00 90.25 99 GLU A O 1
ATOM 784 N N . MET A 1 100 ? -7.488 14.299 -3.478 1.00 92.56 100 MET A N 1
ATOM 785 C CA . MET A 1 100 ? -7.260 12.952 -2.949 1.00 92.56 100 MET A CA 1
ATOM 786 C C . MET A 1 100 ? -7.832 12.791 -1.539 1.00 92.56 100 MET A C 1
ATOM 788 O O . MET A 1 100 ? -8.440 11.762 -1.250 1.00 92.56 100 MET A O 1
ATOM 792 N N . ALA A 1 101 ? -7.670 13.799 -0.676 1.00 89.62 101 ALA A N 1
ATOM 793 C CA . ALA A 1 101 ? -8.228 13.811 0.674 1.00 89.62 101 ALA A CA 1
ATOM 794 C C . ALA A 1 101 ? -9.748 13.617 0.658 1.00 89.62 101 ALA A C 1
ATOM 796 O O . ALA A 1 101 ? -10.277 12.758 1.368 1.00 89.62 101 ALA A O 1
ATOM 797 N N . GLU A 1 102 ? -10.436 14.376 -0.198 1.00 84.62 102 GLU A N 1
ATOM 798 C CA . GLU A 1 102 ? -11.882 14.287 -0.388 1.00 84.62 102 GLU A CA 1
ATOM 799 C C . GLU A 1 102 ? -12.300 12.922 -0.946 1.00 84.62 102 GLU A C 1
ATOM 801 O O . GLU A 1 102 ? -13.193 12.275 -0.397 1.00 84.62 102 GLU A O 1
ATOM 806 N N . LEU A 1 103 ? -11.629 12.445 -1.999 1.00 82.56 103 LEU A N 1
ATOM 807 C CA . LEU A 1 103 ? -11.924 11.158 -2.639 1.00 82.56 103 LEU A CA 1
ATOM 808 C C . LEU A 1 103 ? -11.654 9.958 -1.725 1.00 82.56 103 LEU A C 1
ATOM 810 O O . LEU A 1 103 ? -12.306 8.919 -1.862 1.00 82.56 103 LEU A O 1
ATOM 814 N N . ALA A 1 104 ? -10.687 10.076 -0.819 1.00 84.88 104 ALA A N 1
ATOM 815 C CA . ALA A 1 104 ? -10.372 9.045 0.156 1.00 84.88 104 ALA A CA 1
ATOM 816 C C . ALA A 1 104 ? -11.170 9.158 1.457 1.00 84.88 104 ALA A C 1
ATOM 818 O O . ALA A 1 104 ? -11.181 8.205 2.234 1.00 84.88 104 ALA A O 1
ATOM 819 N N . GLY A 1 105 ? -11.853 10.282 1.690 1.00 86.19 105 GLY A N 1
ATOM 820 C CA . GLY A 1 105 ? -12.570 10.539 2.938 1.00 86.19 105 GLY A CA 1
ATOM 821 C C . GLY A 1 105 ? -11.636 10.669 4.144 1.00 86.19 105 GLY A C 1
ATOM 822 O O . GLY A 1 105 ? -12.010 10.290 5.252 1.00 86.19 105 GLY A O 1
ATOM 823 N N . VAL A 1 106 ? -10.416 11.169 3.935 1.00 87.12 106 VAL A N 1
ATOM 824 C CA . VAL A 1 106 ? -9.368 11.246 4.960 1.00 87.12 106 VAL A CA 1
ATOM 825 C C . VAL A 1 106 ? -9.183 12.691 5.411 1.00 87.12 106 VAL A C 1
ATOM 827 O O . VAL A 1 106 ? -8.988 13.585 4.592 1.00 87.12 106 VAL A O 1
ATOM 830 N N . ASP A 1 107 ? -9.204 12.929 6.725 1.00 86.25 107 ASP A N 1
ATOM 831 C CA . ASP A 1 107 ? -8.969 14.268 7.265 1.00 86.25 107 ASP A CA 1
ATOM 832 C C . ASP A 1 107 ? -7.486 14.691 7.210 1.00 86.25 107 ASP A C 1
ATOM 834 O O . ASP A 1 107 ? -6.555 13.879 7.138 1.00 86.25 107 ASP A O 1
ATOM 838 N N . GLY A 1 108 ? -7.254 16.005 7.291 1.00 88.25 108 GLY A N 1
ATOM 839 C CA . GLY A 1 108 ? -5.917 16.598 7.195 1.00 88.25 108 GLY A CA 1
ATOM 840 C C . GLY A 1 108 ? -4.922 16.139 8.273 1.00 88.25 108 GLY A C 1
ATOM 841 O O . GLY A 1 108 ? -3.710 16.224 8.064 1.00 88.25 108 GLY A O 1
ATOM 842 N N . THR A 1 109 ? -5.388 15.620 9.411 1.00 91.38 109 THR A N 1
ATOM 843 C CA . THR A 1 109 ? -4.529 15.095 10.486 1.00 91.38 109 THR A CA 1
ATOM 844 C C . THR A 1 109 ? -3.830 13.820 10.042 1.00 91.38 109 THR A C 1
ATOM 846 O O . THR A 1 109 ? -2.623 13.673 10.248 1.00 91.38 109 THR A O 1
ATOM 849 N N . ILE A 1 110 ? -4.575 12.908 9.412 1.00 92.12 110 ILE A N 1
ATOM 850 C CA . ILE A 1 110 ? -4.042 11.643 8.898 1.00 92.12 110 ILE A CA 1
ATOM 851 C C . ILE A 1 110 ? -3.094 11.922 7.735 1.00 92.12 110 ILE A C 1
ATOM 853 O O . ILE A 1 110 ? -1.977 11.406 7.736 1.00 92.12 110 ILE A O 1
ATOM 857 N N . ILE A 1 111 ? -3.484 12.806 6.810 1.00 94.25 111 ILE A N 1
ATOM 858 C CA . ILE A 1 111 ? -2.637 13.236 5.686 1.00 94.25 111 ILE A CA 1
ATOM 859 C C . ILE A 1 111 ? -1.319 13.819 6.197 1.00 94.25 111 ILE A C 1
ATOM 861 O O . ILE A 1 111 ? -0.242 13.382 5.796 1.00 94.25 111 ILE A O 1
ATOM 865 N N . SER A 1 112 ? -1.375 14.751 7.156 1.00 94.56 112 SER A N 1
ATOM 866 C CA . SER A 1 112 ? -0.165 15.323 7.754 1.00 94.56 112 SER A CA 1
ATOM 867 C C . SER A 1 112 ? 0.719 14.246 8.385 1.00 94.56 112 SER A C 1
ATOM 869 O O . SER A 1 112 ? 1.945 14.299 8.265 1.00 94.56 112 SER A O 1
ATOM 871 N N . ALA A 1 113 ? 0.115 13.261 9.052 1.00 95.12 113 ALA A N 1
ATOM 872 C CA . ALA A 1 113 ? 0.842 12.192 9.715 1.00 95.12 113 ALA A CA 1
ATOM 873 C C . ALA A 1 113 ? 1.560 11.262 8.722 1.00 95.12 113 ALA A C 1
ATOM 875 O O . ALA A 1 113 ? 2.734 10.958 8.939 1.00 95.12 113 ALA A O 1
ATOM 876 N N . ILE A 1 114 ? 0.907 10.852 7.629 1.00 94.94 114 ILE A N 1
ATOM 877 C CA . ILE A 1 114 ? 1.523 9.977 6.617 1.00 94.94 114 ILE A CA 1
ATOM 878 C C . ILE A 1 114 ? 2.547 10.714 5.744 1.00 94.94 114 ILE A C 1
ATOM 880 O O . ILE A 1 114 ? 3.573 10.124 5.408 1.00 94.94 114 ILE A O 1
ATOM 884 N N . CYS A 1 115 ? 2.344 12.009 5.464 1.00 94.88 115 CYS A N 1
ATOM 885 C CA . CYS A 1 115 ? 3.347 12.842 4.796 1.00 94.88 115 CYS A CA 1
ATOM 886 C C . CYS A 1 115 ? 4.607 12.982 5.660 1.00 94.88 115 CYS A C 1
ATOM 888 O O . CYS A 1 115 ? 5.721 12.781 5.182 1.00 94.88 115 CYS A O 1
ATOM 890 N N . LYS A 1 116 ? 4.449 13.246 6.967 1.00 95.06 116 LYS A N 1
ATOM 891 C CA . LYS A 1 116 ? 5.576 13.281 7.920 1.00 95.06 116 LYS A CA 1
ATOM 892 C C . LYS A 1 116 ? 6.259 11.924 8.082 1.00 95.06 116 LYS A C 1
ATOM 894 O O . LYS A 1 116 ? 7.451 11.882 8.364 1.00 95.06 116 LYS A O 1
ATOM 899 N N . ALA A 1 117 ? 5.516 10.828 7.947 1.00 95.62 117 ALA A N 1
ATOM 900 C CA . ALA A 1 117 ? 6.073 9.479 7.960 1.00 95.62 117 ALA A CA 1
ATOM 901 C C . ALA A 1 117 ? 6.790 9.109 6.648 1.00 95.62 117 ALA A C 1
ATOM 903 O O . ALA A 1 117 ? 7.449 8.075 6.602 1.00 95.62 117 ALA A O 1
ATOM 904 N N . GLY A 1 118 ? 6.676 9.942 5.606 1.00 94.31 118 GLY A N 1
ATOM 905 C CA . GLY A 1 118 ? 7.305 9.735 4.304 1.00 94.31 118 GLY A CA 1
ATOM 906 C C . GLY A 1 118 ? 6.587 8.733 3.398 1.00 94.31 118 GLY A C 1
ATOM 907 O O . GLY A 1 118 ? 7.144 8.394 2.354 1.00 94.31 118 GLY A O 1
ATOM 908 N N . LEU A 1 119 ? 5.386 8.283 3.784 1.00 93.56 119 LEU A N 1
ATOM 909 C CA . LEU A 1 119 ? 4.587 7.315 3.027 1.00 93.56 119 LEU A CA 1
ATOM 910 C C . LEU A 1 119 ? 3.928 7.961 1.802 1.00 93.56 119 LEU A C 1
ATOM 912 O O . LEU A 1 119 ? 3.978 7.394 0.718 1.00 93.56 119 LEU A O 1
ATOM 916 N N . LEU A 1 120 ? 3.368 9.165 1.966 1.00 93.62 120 LEU A N 1
ATOM 917 C CA . LEU A 1 120 ? 2.944 10.019 0.855 1.00 93.62 120 LEU A CA 1
ATOM 918 C C . LEU A 1 120 ? 3.975 11.135 0.689 1.00 93.62 120 LEU A C 1
ATOM 920 O O . LEU A 1 120 ? 4.162 11.943 1.600 1.00 93.62 120 LEU A O 1
ATOM 924 N N . ARG A 1 121 ? 4.665 11.182 -0.451 1.00 91.38 121 ARG A N 1
ATOM 925 C CA . ARG A 1 121 ? 5.672 12.216 -0.739 1.00 91.38 121 ARG A CA 1
ATOM 926 C C . ARG A 1 121 ? 5.162 13.162 -1.809 1.00 91.38 121 ARG A C 1
ATOM 928 O O . ARG A 1 121 ? 4.246 12.845 -2.553 1.00 91.38 121 ARG A O 1
ATOM 935 N N . GLU A 1 122 ? 5.756 14.344 -1.878 1.00 90.62 122 GLU A N 1
ATOM 936 C CA . GLU A 1 122 ? 5.397 15.299 -2.921 1.00 90.62 122 GLU A CA 1
ATOM 937 C C . GLU A 1 122 ? 5.792 14.752 -4.306 1.00 90.62 122 GLU A C 1
ATOM 939 O O . GLU A 1 122 ? 6.930 14.293 -4.457 1.00 90.62 122 GLU A O 1
ATOM 944 N N . PRO A 1 123 ? 4.936 14.882 -5.336 1.00 88.69 123 PRO A N 1
ATOM 945 C CA . PRO A 1 123 ? 5.172 14.303 -6.661 1.00 88.69 123 PRO A CA 1
ATOM 946 C C . PRO A 1 123 ? 6.504 14.702 -7.299 1.00 88.69 123 PRO A C 1
ATOM 948 O O . PRO A 1 123 ? 7.137 13.910 -7.999 1.00 88.69 123 PRO A O 1
ATOM 951 N N . ARG A 1 124 ? 6.989 15.914 -7.000 1.00 86.88 124 ARG A N 1
ATOM 952 C CA . ARG A 1 124 ? 8.281 16.424 -7.483 1.00 86.88 124 ARG A CA 1
ATOM 953 C C . ARG A 1 124 ? 9.473 15.564 -7.067 1.00 86.88 124 ARG A C 1
ATOM 955 O O . ARG A 1 124 ? 10.475 15.547 -7.774 1.00 86.88 124 ARG A O 1
ATOM 962 N N . GLN A 1 125 ? 9.368 14.827 -5.961 1.00 85.38 125 GLN A N 1
ATOM 963 C CA . GLN A 1 125 ? 10.405 13.884 -5.528 1.00 85.38 125 GLN A CA 1
ATOM 964 C C . GLN A 1 125 ? 10.499 12.661 -6.452 1.00 85.38 125 GLN A C 1
ATOM 966 O O . GLN A 1 125 ? 11.541 12.017 -6.509 1.00 85.38 125 GLN A O 1
ATOM 971 N N . TYR A 1 126 ? 9.441 12.388 -7.216 1.00 77.19 126 TYR A N 1
ATOM 972 C CA . TYR A 1 126 ? 9.379 11.358 -8.251 1.00 77.19 126 TYR A CA 1
ATOM 973 C C . TYR A 1 126 ? 9.497 11.945 -9.669 1.00 77.19 126 TYR A C 1
ATOM 975 O O . TYR A 1 126 ? 9.235 11.253 -10.650 1.00 77.19 126 TYR A O 1
ATOM 983 N N . GLY A 1 127 ? 9.857 13.229 -9.797 1.00 78.19 127 GLY A N 1
ATOM 984 C CA . GLY A 1 127 ? 9.944 13.922 -11.087 1.00 78.19 127 GLY A CA 1
ATOM 985 C C . GLY A 1 127 ? 8.587 14.241 -11.727 1.00 78.19 127 GLY A C 1
ATOM 986 O O . GLY A 1 127 ? 8.523 14.439 -12.938 1.00 78.19 127 GLY A O 1
ATOM 987 N N . ARG A 1 128 ? 7.506 14.284 -10.939 1.00 81.69 128 ARG A N 1
ATOM 988 C CA . ARG A 1 128 ? 6.133 14.544 -11.404 1.00 81.69 128 ARG A CA 1
ATOM 989 C C . ARG A 1 128 ? 5.598 15.879 -10.882 1.00 81.69 128 ARG A C 1
ATOM 991 O O . ARG A 1 128 ? 6.069 16.389 -9.867 1.00 81.69 128 ARG A O 1
ATOM 998 N N . ALA A 1 129 ? 4.616 16.449 -11.577 1.00 83.00 129 ALA A N 1
ATOM 999 C CA . ALA A 1 129 ? 3.980 17.710 -11.180 1.00 83.00 129 ALA A CA 1
ATOM 1000 C C . ALA A 1 129 ? 2.817 17.512 -10.191 1.00 83.00 129 ALA A C 1
ATOM 1002 O O . ALA A 1 129 ? 2.578 18.369 -9.343 1.00 83.00 129 ALA A O 1
ATOM 1003 N N . THR A 1 130 ? 2.120 16.383 -10.293 1.00 87.56 130 THR A N 1
ATOM 1004 C CA . THR A 1 130 ? 0.852 16.083 -9.615 1.00 87.56 130 THR A CA 1
ATOM 1005 C C . THR A 1 130 ? 0.835 14.643 -9.109 1.00 87.56 130 THR A C 1
ATOM 1007 O O . THR A 1 130 ? 1.662 13.824 -9.523 1.00 87.56 130 THR A O 1
ATOM 1010 N N . TYR A 1 131 ? -0.068 14.364 -8.167 1.00 88.62 131 TYR A N 1
ATOM 1011 C CA . TYR A 1 131 ? -0.295 13.012 -7.661 1.00 88.62 131 TYR A CA 1
ATOM 1012 C C . TYR A 1 131 ? -1.059 12.185 -8.692 1.00 88.62 131 TYR A C 1
ATOM 1014 O O . TYR A 1 131 ? -1.778 12.750 -9.519 1.00 88.62 131 TYR A O 1
ATOM 1022 N N . ASP A 1 132 ? -0.930 10.865 -8.633 1.00 83.25 132 ASP A N 1
ATOM 1023 C CA . ASP A 1 132 ? -1.592 9.959 -9.569 1.00 83.25 132 ASP A CA 1
ATOM 1024 C C . ASP A 1 132 ? -2.522 8.942 -8.883 1.00 83.25 132 ASP A C 1
ATOM 1026 O O . ASP A 1 132 ? -2.924 9.092 -7.727 1.00 83.25 132 ASP A O 1
ATOM 1030 N N . GLY A 1 133 ? -2.937 7.922 -9.638 1.00 79.56 133 GLY A N 1
ATOM 1031 C CA . GLY A 1 133 ? -3.796 6.859 -9.127 1.00 79.56 133 GLY A CA 1
ATOM 1032 C C . GLY A 1 133 ? -3.154 6.023 -8.018 1.00 79.56 133 GLY A C 1
ATOM 1033 O O . GLY A 1 133 ? -3.863 5.655 -7.085 1.00 79.56 133 GLY A O 1
ATOM 1034 N N . ASP A 1 134 ? -1.843 5.772 -8.076 1.00 81.25 134 ASP A N 1
ATOM 1035 C CA . ASP A 1 134 ? -1.144 4.959 -7.074 1.00 81.25 134 ASP A CA 1
ATOM 1036 C C . ASP A 1 134 ? -1.108 5.697 -5.721 1.00 81.25 134 ASP A C 1
ATOM 1038 O O . ASP A 1 134 ? -1.315 5.096 -4.660 1.00 81.25 134 ASP A O 1
ATOM 1042 N N . ASP A 1 135 ? -0.916 7.021 -5.753 1.00 87.19 135 ASP A N 1
ATOM 1043 C CA . ASP A 1 135 ? -0.964 7.878 -4.563 1.00 87.19 135 ASP A CA 1
ATOM 1044 C C . ASP A 1 135 ? -2.353 7.861 -3.894 1.00 87.19 135 ASP A C 1
ATOM 1046 O O . ASP A 1 135 ? -2.464 7.755 -2.664 1.00 87.19 135 ASP A O 1
ATOM 1050 N N . LEU A 1 136 ? -3.422 7.922 -4.697 1.00 86.12 136 LEU A N 1
ATOM 1051 C CA . LEU A 1 136 ? -4.802 7.858 -4.209 1.00 86.12 136 LEU A CA 1
ATOM 1052 C C . LEU A 1 136 ? -5.134 6.484 -3.607 1.00 86.12 136 LEU A C 1
ATOM 1054 O O . LEU A 1 136 ? -5.753 6.413 -2.543 1.00 86.12 136 LEU A O 1
ATOM 1058 N N . GLU A 1 137 ? -4.706 5.395 -4.247 1.00 80.19 137 GLU A N 1
ATOM 1059 C CA . GLU A 1 137 ? -4.915 4.036 -3.732 1.00 80.19 137 GLU A CA 1
ATOM 1060 C C . GLU A 1 137 ? -4.224 3.819 -2.384 1.00 80.19 137 GLU A C 1
ATOM 1062 O O . GLU A 1 137 ? -4.806 3.234 -1.463 1.00 80.19 137 GLU A O 1
ATOM 1067 N N . MET A 1 138 ? -3.003 4.335 -2.228 1.00 88.12 138 MET A N 1
ATOM 1068 C CA . MET A 1 138 ? -2.304 4.314 -0.946 1.00 88.12 138 MET A CA 1
ATOM 1069 C C . MET A 1 138 ? -3.106 5.071 0.124 1.00 88.12 138 MET A C 1
ATOM 1071 O O . MET A 1 138 ? -3.272 4.572 1.243 1.00 88.12 138 MET A O 1
ATOM 1075 N N . LEU A 1 139 ? -3.676 6.232 -0.216 1.00 89.31 139 LEU A N 1
ATOM 1076 C CA . LEU A 1 139 ? -4.496 7.003 0.717 1.00 89.31 139 LEU A CA 1
ATOM 1077 C C . LEU A 1 139 ? -5.782 6.257 1.120 1.00 89.31 139 LEU A C 1
ATOM 1079 O O . LEU A 1 139 ? -6.149 6.277 2.296 1.00 89.31 139 LEU A O 1
ATOM 1083 N N . HIS A 1 140 ? -6.423 5.525 0.200 1.00 86.25 140 HIS A N 1
ATOM 1084 C CA . HIS A 1 140 ? -7.540 4.624 0.529 1.00 86.25 140 HIS A CA 1
ATOM 1085 C C . HIS A 1 140 ? -7.125 3.495 1.477 1.00 86.25 140 HIS A C 1
ATOM 1087 O O . HIS A 1 140 ? -7.884 3.150 2.386 1.00 86.25 140 HIS A O 1
ATOM 1093 N N . ALA A 1 141 ? -5.925 2.932 1.318 1.00 85.06 141 ALA A N 1
ATOM 1094 C CA . ALA A 1 141 ? -5.424 1.900 2.226 1.00 85.06 141 ALA A CA 1
ATOM 1095 C C . ALA A 1 141 ? -5.218 2.452 3.649 1.00 85.06 141 ALA A C 1
ATOM 1097 O O . ALA A 1 141 ? -5.584 1.807 4.635 1.00 85.06 141 ALA A O 1
ATOM 1098 N N . VAL A 1 142 ? -4.697 3.676 3.765 1.00 88.56 142 VAL A N 1
ATOM 1099 C CA . VAL A 1 142 ? -4.575 4.391 5.044 1.00 88.56 142 VAL A CA 1
ATOM 1100 C C . VAL A 1 142 ? -5.950 4.665 5.661 1.00 88.56 142 VAL A C 1
ATOM 1102 O O . VAL A 1 142 ? -6.131 4.430 6.858 1.00 88.56 142 VAL A O 1
ATOM 1105 N N . ALA A 1 143 ? -6.923 5.105 4.858 1.00 85.19 143 ALA A N 1
ATOM 1106 C CA . ALA A 1 143 ? -8.301 5.322 5.299 1.00 85.19 143 ALA A CA 1
ATOM 1107 C C . ALA A 1 143 ? -8.911 4.040 5.886 1.00 85.19 143 ALA A C 1
ATOM 1109 O O . ALA A 1 143 ? -9.473 4.055 6.977 1.00 85.19 143 ALA A O 1
ATOM 1110 N N . ALA A 1 144 ? -8.699 2.896 5.229 1.00 83.06 144 ALA A N 1
ATOM 1111 C CA . ALA A 1 144 ? -9.201 1.610 5.705 1.00 83.06 144 ALA A CA 1
ATOM 1112 C C . ALA A 1 144 ? -8.613 1.197 7.071 1.00 83.06 144 ALA A C 1
ATOM 1114 O O . ALA A 1 144 ? -9.310 0.578 7.880 1.00 83.06 144 ALA A O 1
ATOM 1115 N N . LEU A 1 145 ? -7.347 1.536 7.353 1.00 86.19 145 LEU A N 1
ATOM 1116 C CA . LEU A 1 145 ? -6.741 1.325 8.676 1.00 86.19 145 LEU A CA 1
ATOM 1117 C C . LEU A 1 145 ? -7.366 2.241 9.733 1.00 86.19 145 LEU A C 1
ATOM 1119 O O . LEU A 1 145 ? -7.613 1.808 10.859 1.00 86.19 145 LEU A O 1
ATOM 1123 N N . TRP A 1 146 ? -7.637 3.492 9.375 1.00 87.44 146 TRP A N 1
ATOM 1124 C CA . TRP A 1 146 ? -8.306 4.438 10.261 1.00 87.44 146 TRP A CA 1
ATOM 1125 C C . TRP A 1 146 ? -9.740 4.006 10.593 1.00 87.44 146 TRP A C 1
ATOM 1127 O O . TRP A 1 146 ? -10.106 3.976 11.766 1.00 87.44 146 TRP A O 1
ATOM 1137 N N . ASP A 1 147 ? -10.508 3.561 9.599 1.00 84.94 147 ASP A N 1
ATOM 1138 C CA . ASP A 1 147 ? -11.884 3.071 9.769 1.00 84.94 147 ASP A CA 1
ATOM 1139 C C . ASP A 1 147 ? -11.968 1.798 10.626 1.00 84.94 147 ASP A C 1
ATOM 1141 O O . ASP A 1 147 ? -12.995 1.511 11.245 1.00 84.94 147 ASP A O 1
ATOM 1145 N N . LEU A 1 148 ? -10.878 1.028 10.701 1.00 86.38 148 LEU A N 1
ATOM 1146 C CA . LEU A 1 148 ? -10.723 -0.087 11.641 1.00 86.38 148 LEU A CA 1
ATOM 1147 C C . LEU A 1 148 ? -10.503 0.370 13.095 1.00 86.38 148 LEU A C 1
ATOM 1149 O O . LEU A 1 148 ? -10.462 -0.465 13.999 1.00 86.38 148 LEU A O 1
ATOM 1153 N N . GLY A 1 149 ? -10.361 1.673 13.332 1.00 89.19 149 GLY A N 1
ATOM 1154 C CA . GLY A 1 149 ? -10.127 2.271 14.642 1.00 89.19 149 GLY A CA 1
ATOM 1155 C C . GLY A 1 149 ? -8.655 2.323 15.047 1.00 89.19 149 GLY A C 1
ATOM 1156 O O . GLY A 1 149 ? -8.363 2.528 16.229 1.00 89.19 149 GLY A O 1
ATOM 1157 N N . LEU A 1 150 ? -7.707 2.132 14.117 1.00 91.62 150 LEU A N 1
ATOM 1158 C CA . LEU A 1 150 ? -6.291 2.270 14.455 1.00 91.62 150 LEU A CA 1
ATOM 1159 C C . LEU A 1 150 ? -5.972 3.741 14.765 1.00 91.62 150 LEU A C 1
ATOM 1161 O O . LEU A 1 150 ? -6.247 4.616 13.945 1.00 91.62 150 LEU A O 1
ATOM 1165 N N . PRO A 1 151 ? -5.319 4.048 15.901 1.00 95.56 151 PRO A N 1
ATOM 1166 C CA . PRO A 1 151 ? -4.923 5.417 16.206 1.00 95.56 151 PRO A CA 1
ATOM 1167 C C . PRO A 1 151 ? -3.972 5.980 15.142 1.00 95.56 151 PRO A C 1
ATOM 1169 O O . PRO A 1 151 ? -3.018 5.303 14.756 1.00 95.56 151 PRO A O 1
ATOM 1172 N N . VAL A 1 152 ? -4.130 7.255 14.765 1.00 94.81 152 VAL A N 1
ATOM 1173 C CA . VAL A 1 152 ? -3.264 7.936 13.774 1.00 94.81 152 VAL A CA 1
ATOM 1174 C C . VAL A 1 152 ? -1.775 7.770 14.094 1.00 94.81 152 VAL A C 1
ATOM 1176 O O . VAL A 1 152 ? -0.967 7.504 13.210 1.00 94.81 152 VAL A O 1
ATOM 1179 N N . LYS A 1 153 ? -1.397 7.848 15.379 1.00 95.88 153 LYS A N 1
ATOM 1180 C CA . LYS A 1 153 ? -0.009 7.636 15.825 1.00 95.88 153 LYS A CA 1
ATOM 1181 C C . LYS A 1 153 ? 0.529 6.234 15.505 1.00 95.88 153 LYS A C 1
ATOM 1183 O O . LYS A 1 153 ? 1.719 6.096 15.248 1.00 95.88 153 LYS A O 1
ATOM 1188 N N . ALA A 1 154 ? -0.329 5.213 15.532 1.00 96.62 154 ALA A N 1
ATOM 1189 C CA . ALA A 1 154 ? 0.036 3.839 15.208 1.00 96.62 154 ALA A CA 1
ATOM 1190 C C . ALA A 1 154 ? 0.191 3.675 13.692 1.00 96.62 154 ALA A C 1
ATOM 1192 O O . ALA A 1 154 ? 1.210 3.159 13.247 1.00 96.62 154 ALA A O 1
ATOM 1193 N N . ILE A 1 155 ? -0.756 4.206 12.909 1.00 94.94 155 ILE A N 1
ATOM 1194 C CA . ILE A 1 155 ? -0.674 4.241 11.440 1.00 94.94 155 ILE A CA 1
ATOM 1195 C C . ILE A 1 155 ? 0.618 4.940 10.999 1.00 94.94 155 ILE A C 1
ATOM 1197 O O . ILE A 1 155 ? 1.382 4.387 10.216 1.00 94.94 155 ILE A O 1
ATOM 1201 N N . ALA A 1 156 ? 0.918 6.111 11.564 1.00 95.94 156 ALA A N 1
ATOM 1202 C CA . ALA A 1 156 ? 2.134 6.861 11.259 1.00 95.94 156 ALA A CA 1
ATOM 1203 C C . ALA A 1 156 ? 3.419 6.118 11.665 1.00 95.94 156 ALA A C 1
ATOM 1205 O O . ALA A 1 156 ? 4.431 6.211 10.972 1.00 95.94 156 ALA A O 1
ATOM 1206 N N . ALA A 1 157 ? 3.400 5.385 12.783 1.00 97.44 157 ALA A N 1
ATOM 1207 C CA . ALA A 1 157 ? 4.536 4.569 13.202 1.00 97.44 157 ALA A CA 1
ATOM 1208 C C . ALA A 1 157 ? 4.775 3.400 12.234 1.00 97.44 157 ALA A C 1
ATOM 1210 O O . ALA A 1 157 ? 5.911 3.191 11.816 1.00 97.44 157 ALA A O 1
ATOM 1211 N N . ILE A 1 158 ? 3.713 2.695 11.829 1.00 94.94 158 ILE A N 1
ATOM 1212 C CA . ILE A 1 158 ? 3.784 1.628 10.822 1.00 94.94 158 ILE A CA 1
ATOM 1213 C C . ILE A 1 158 ? 4.309 2.204 9.503 1.00 94.94 158 ILE A C 1
ATOM 1215 O O . ILE A 1 158 ? 5.303 1.715 8.978 1.00 94.94 158 ILE A O 1
ATOM 1219 N N . ALA A 1 159 ? 3.705 3.287 9.011 1.00 95.19 159 ALA A N 1
ATOM 1220 C CA . ALA A 1 159 ? 4.105 3.970 7.784 1.00 95.19 159 ALA A CA 1
ATOM 1221 C C . ALA A 1 159 ? 5.606 4.302 7.759 1.00 95.19 159 ALA A C 1
ATOM 1223 O O . ALA A 1 159 ? 6.281 4.045 6.763 1.00 95.19 159 ALA A O 1
ATOM 1224 N N . ARG A 1 160 ? 6.145 4.805 8.875 1.00 96.94 160 ARG A N 1
ATOM 1225 C CA . ARG A 1 160 ? 7.571 5.121 9.002 1.00 96.94 160 ARG A CA 1
ATOM 1226 C C . ARG A 1 160 ? 8.452 3.874 8.946 1.00 96.94 160 ARG A C 1
ATOM 1228 O O . ARG A 1 160 ? 9.411 3.864 8.186 1.00 96.94 160 ARG A O 1
ATOM 1235 N N . ILE A 1 161 ? 8.104 2.821 9.696 1.00 95.94 161 ILE A N 1
ATOM 1236 C CA . ILE A 1 161 ? 8.846 1.546 9.694 1.00 95.94 161 ILE A CA 1
ATOM 1237 C C . ILE A 1 161 ? 8.947 0.990 8.271 1.00 95.94 161 ILE A C 1
ATOM 1239 O O . ILE A 1 161 ? 10.029 0.601 7.835 1.00 95.94 161 ILE A O 1
ATOM 1243 N N . TYR A 1 162 ? 7.834 0.986 7.533 1.00 93.25 162 TYR A N 1
ATOM 1244 C CA . TYR A 1 162 ? 7.825 0.516 6.149 1.00 93.25 162 TYR A CA 1
ATOM 1245 C C . TYR A 1 162 ? 8.640 1.420 5.234 1.00 93.25 162 TYR A C 1
ATOM 1247 O O . TYR A 1 162 ? 9.468 0.918 4.483 1.00 93.25 162 TYR A O 1
ATOM 1255 N N . THR A 1 163 ? 8.447 2.737 5.307 1.00 93.25 163 THR A N 1
ATOM 1256 C CA . THR A 1 163 ? 9.147 3.684 4.429 1.00 93.25 163 THR A CA 1
ATOM 1257 C C . THR A 1 163 ? 10.661 3.603 4.629 1.00 93.25 163 THR A C 1
ATOM 1259 O O . THR A 1 163 ? 11.403 3.449 3.662 1.00 93.25 163 THR A O 1
ATOM 1262 N N . GLU A 1 164 ? 11.131 3.633 5.878 1.00 95.25 164 GLU A N 1
ATOM 1263 C CA . GLU A 1 164 ? 12.557 3.532 6.200 1.00 95.25 164 GLU A CA 1
ATOM 1264 C C . GLU A 1 164 ? 13.135 2.163 5.822 1.00 95.25 164 GLU A C 1
ATOM 1266 O O . GLU A 1 164 ? 14.232 2.088 5.266 1.00 95.25 164 GLU A O 1
ATOM 1271 N N . GLY A 1 165 ? 12.401 1.083 6.106 1.00 94.31 165 GLY A N 1
ATOM 1272 C CA . GLY A 1 165 ? 12.827 -0.279 5.799 1.00 94.31 165 GLY A CA 1
ATOM 1273 C C . GLY A 1 165 ? 12.919 -0.542 4.298 1.00 94.31 165 GLY A C 1
ATOM 1274 O O . GLY A 1 165 ? 13.916 -1.091 3.831 1.00 94.31 165 GLY A O 1
ATOM 1275 N N . VAL A 1 166 ? 11.920 -0.104 3.528 1.00 90.94 166 VAL A N 1
ATOM 1276 C CA . VAL A 1 166 ? 11.918 -0.222 2.064 1.00 90.94 166 VAL A CA 1
ATOM 1277 C C . VAL A 1 166 ? 13.033 0.622 1.464 1.00 90.94 166 VAL A C 1
ATOM 1279 O O . VAL A 1 166 ? 13.741 0.128 0.594 1.00 90.94 166 VAL A O 1
ATOM 1282 N N . GLU A 1 167 ? 13.255 1.848 1.940 1.00 90.00 167 GLU A N 1
ATOM 1283 C CA . GLU A 1 167 ? 14.330 2.693 1.415 1.00 90.00 167 GLU A CA 1
ATOM 1284 C C . GLU A 1 167 ? 15.713 2.071 1.668 1.00 90.00 167 GLU A C 1
ATOM 1286 O O . GLU A 1 167 ? 16.542 2.006 0.763 1.00 90.00 167 GLU A O 1
ATOM 1291 N N . GLN A 1 168 ? 15.953 1.533 2.867 1.00 93.38 168 GLN A N 1
ATOM 1292 C CA . GLN A 1 168 ? 17.191 0.808 3.176 1.00 93.38 168 GLN A CA 1
ATOM 1293 C C . GLN A 1 168 ? 17.347 -0.463 2.335 1.00 93.38 168 GLN A C 1
ATOM 1295 O O . GLN A 1 168 ? 18.433 -0.727 1.820 1.00 93.38 168 GLN A O 1
ATOM 1300 N N . MET A 1 169 ? 16.273 -1.239 2.176 1.00 91.56 169 MET A N 1
ATOM 1301 C CA . MET A 1 169 ? 16.265 -2.434 1.334 1.00 91.56 169 MET A CA 1
ATOM 1302 C C . MET A 1 169 ? 16.595 -2.083 -0.119 1.00 91.56 169 MET A C 1
ATOM 1304 O O . MET A 1 169 ? 17.464 -2.715 -0.708 1.00 91.56 169 MET A O 1
ATOM 1308 N N . GLN A 1 170 ? 15.950 -1.059 -0.680 1.00 88.12 170 GLN A N 1
ATOM 1309 C CA . GLN A 1 170 ? 16.171 -0.647 -2.064 1.00 88.12 170 GLN A CA 1
ATOM 1310 C C . GLN A 1 170 ? 17.576 -0.096 -2.282 1.00 88.12 170 GLN A C 1
ATOM 1312 O O . GLN A 1 170 ? 18.179 -0.421 -3.296 1.00 88.12 170 GLN A O 1
ATOM 1317 N N . ARG A 1 171 ? 18.154 0.651 -1.330 1.00 87.38 171 ARG A N 1
ATOM 1318 C CA . ARG A 1 171 ? 19.567 1.058 -1.430 1.00 87.38 171 ARG A CA 1
ATOM 1319 C C . ARG A 1 171 ? 20.491 -0.149 -1.562 1.00 87.38 171 ARG A C 1
ATOM 1321 O O . ARG A 1 171 ? 21.292 -0.178 -2.480 1.00 87.38 171 ARG A O 1
ATOM 1328 N N . ARG A 1 172 ? 20.297 -1.184 -0.740 1.00 88.94 172 ARG A N 1
ATOM 1329 C CA . ARG A 1 172 ? 21.085 -2.424 -0.835 1.00 88.94 172 ARG A CA 1
ATOM 1330 C C . ARG A 1 172 ? 20.883 -3.150 -2.165 1.00 88.94 172 ARG A C 1
ATOM 1332 O O . ARG A 1 172 ? 21.845 -3.632 -2.743 1.00 88.94 172 ARG A O 1
ATOM 1339 N N . VAL A 1 173 ? 19.649 -3.204 -2.672 1.00 85.06 173 VAL A N 1
ATOM 1340 C CA . VAL A 1 173 ? 19.367 -3.772 -4.003 1.00 85.06 173 VAL A CA 1
ATOM 1341 C C . VAL A 1 173 ? 20.078 -2.974 -5.098 1.00 85.06 173 VAL A C 1
ATOM 1343 O O . VAL A 1 173 ? 20.650 -3.564 -6.006 1.00 85.06 173 VAL A O 1
ATOM 1346 N N . MET A 1 174 ? 20.085 -1.644 -5.009 1.00 81.00 174 MET A N 1
ATOM 1347 C CA . MET A 1 174 ? 20.807 -0.786 -5.951 1.00 81.00 174 MET A CA 1
ATOM 1348 C C . MET A 1 174 ? 22.325 -0.962 -5.836 1.00 81.00 174 MET A C 1
ATOM 1350 O O . MET A 1 174 ? 23.009 -0.977 -6.856 1.00 81.00 174 MET A O 1
ATOM 1354 N N . ASP A 1 175 ? 22.847 -1.162 -4.625 1.00 83.00 175 ASP A N 1
ATOM 1355 C CA . ASP A 1 175 ? 24.269 -1.408 -4.376 1.00 83.00 175 ASP A CA 1
ATOM 1356 C C . ASP A 1 175 ? 24.757 -2.691 -5.066 1.00 83.00 175 ASP A C 1
ATOM 1358 O O . ASP A 1 175 ? 25.905 -2.736 -5.515 1.00 83.00 175 ASP A O 1
ATOM 1362 N N . VAL A 1 176 ? 23.905 -3.716 -5.220 1.00 81.75 176 VAL A N 1
ATOM 1363 C CA . VAL A 1 176 ? 24.235 -4.927 -6.001 1.00 81.75 176 VAL A CA 1
ATOM 1364 C C . VAL A 1 176 ? 24.663 -4.553 -7.420 1.00 81.75 176 VAL A C 1
ATOM 1366 O O . VAL A 1 176 ? 25.640 -5.095 -7.921 1.00 81.75 176 VAL A O 1
ATOM 1369 N N . PHE A 1 177 ? 23.992 -3.588 -8.050 1.00 73.56 177 PHE A N 1
ATOM 1370 C CA . PHE A 1 177 ? 24.337 -3.100 -9.390 1.00 73.56 177 PHE A CA 1
ATOM 1371 C C . PHE A 1 177 ? 25.383 -1.970 -9.368 1.00 73.56 177 PHE A C 1
ATOM 1373 O O . PHE A 1 177 ? 25.976 -1.652 -10.389 1.00 73.56 177 PHE A O 1
ATOM 1380 N N . GLY A 1 178 ? 25.657 -1.374 -8.206 1.00 67.94 178 GLY A N 1
ATOM 1381 C CA . GLY A 1 178 ? 26.674 -0.334 -8.021 1.00 67.94 178 GLY A CA 1
ATOM 1382 C C . GLY A 1 178 ? 28.111 -0.849 -7.877 1.00 67.94 178 GLY A C 1
ATOM 1383 O O . GLY A 1 178 ? 29.000 -0.054 -7.577 1.00 67.94 178 GLY A O 1
ATOM 1384 N N . GLY A 1 179 ? 28.346 -2.156 -8.051 1.00 62.06 179 GLY A N 1
ATOM 1385 C CA . GLY A 1 179 ? 29.658 -2.784 -7.853 1.00 62.06 179 GLY A CA 1
ATOM 1386 C C . GLY A 1 179 ? 30.032 -2.985 -6.380 1.00 62.06 179 GLY A C 1
ATOM 1387 O O . GLY A 1 179 ? 31.213 -2.981 -6.038 1.00 62.06 179 GLY A O 1
ATOM 1388 N N . SER A 1 180 ? 29.040 -3.107 -5.491 1.00 60.91 180 SER A N 1
ATOM 1389 C CA . SER A 1 180 ? 29.282 -3.427 -4.080 1.00 60.91 180 SER A CA 1
ATOM 1390 C C . SER A 1 180 ? 29.704 -4.891 -3.865 1.00 60.91 180 SER A C 1
ATOM 1392 O O . SER A 1 180 ? 29.508 -5.748 -4.722 1.00 60.91 180 SER A O 1
ATOM 1394 N N . ASN A 1 181 ? 30.247 -5.182 -2.676 1.00 56.44 181 ASN A N 1
ATOM 1395 C CA . ASN A 1 181 ? 30.838 -6.470 -2.274 1.00 56.44 181 ASN A CA 1
ATOM 1396 C C . ASN A 1 181 ? 29.943 -7.72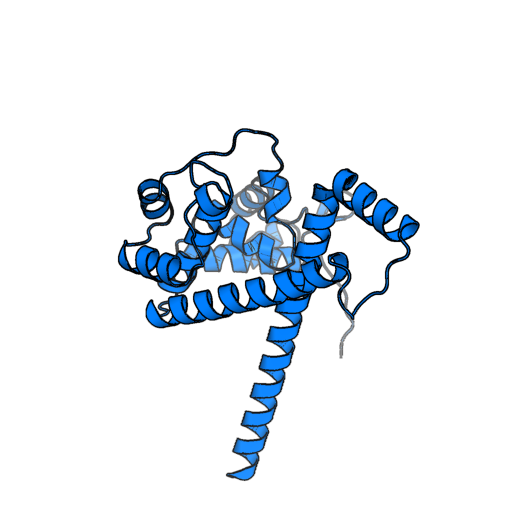5 -2.416 1.00 56.44 181 ASN A C 1
ATOM 1398 O O . ASN A 1 181 ? 30.444 -8.824 -2.187 1.00 56.44 181 ASN A O 1
ATOM 1402 N N . GLU A 1 182 ? 28.641 -7.606 -2.700 1.00 65.75 182 GLU A N 1
ATOM 1403 C CA . GLU A 1 182 ? 27.748 -8.774 -2.803 1.00 65.75 182 GLU A CA 1
ATOM 1404 C C . GLU A 1 182 ? 27.868 -9.502 -4.153 1.00 65.75 182 GLU A C 1
ATOM 1406 O O . GLU A 1 182 ? 27.702 -10.722 -4.188 1.00 65.75 182 GLU A O 1
ATOM 1411 N N . VAL A 1 183 ? 28.179 -8.792 -5.247 1.00 73.38 183 VAL A N 1
ATOM 1412 C CA . VAL A 1 183 ? 28.322 -9.381 -6.590 1.00 73.38 183 VAL A CA 1
ATOM 1413 C C . VAL A 1 183 ? 29.463 -8.699 -7.342 1.00 73.38 183 VAL A C 1
ATOM 1415 O O . VAL A 1 183 ? 29.423 -7.498 -7.604 1.00 73.38 183 VAL A O 1
ATOM 1418 N N . GLU A 1 184 ? 30.475 -9.480 -7.718 1.00 80.38 184 GLU A N 1
ATOM 1419 C CA . GLU A 1 184 ? 31.529 -9.039 -8.631 1.00 80.38 184 GLU A CA 1
ATOM 1420 C C . GLU A 1 184 ? 31.046 -9.244 -10.071 1.00 80.38 184 GLU A C 1
ATOM 1422 O O . GLU A 1 184 ? 30.798 -10.373 -10.492 1.00 80.38 184 GLU A O 1
ATOM 1427 N N . TRP A 1 185 ? 30.862 -8.148 -10.806 1.00 81.25 185 TRP A N 1
ATOM 1428 C CA . TRP A 1 185 ? 30.363 -8.187 -12.177 1.00 81.25 185 TRP A CA 1
ATOM 1429 C C . TRP A 1 185 ? 31.508 -8.193 -13.186 1.00 81.25 185 TRP A C 1
ATOM 1431 O O . TRP A 1 185 ? 32.377 -7.319 -13.144 1.00 81.25 185 TRP A O 1
ATOM 1441 N N . ASP A 1 186 ? 31.455 -9.102 -14.160 1.00 85.31 186 ASP A N 1
ATOM 1442 C CA . ASP A 1 186 ? 32.197 -8.902 -15.403 1.00 85.31 186 ASP A CA 1
ATOM 1443 C C . ASP A 1 186 ? 31.568 -7.734 -16.194 1.00 85.31 186 ASP A C 1
ATOM 1445 O O . ASP A 1 186 ? 30.336 -7.660 -16.294 1.00 85.31 186 ASP A O 1
ATOM 1449 N N . PRO A 1 187 ? 32.361 -6.819 -16.788 1.00 81.94 187 PRO A N 1
ATOM 1450 C CA . PRO A 1 187 ? 31.822 -5.685 -17.538 1.00 81.94 187 PRO A CA 1
ATOM 1451 C C . PRO A 1 187 ? 30.846 -6.075 -18.658 1.00 81.94 187 PRO A C 1
ATOM 1453 O O . PRO A 1 187 ? 29.884 -5.350 -18.908 1.00 81.94 187 PRO A O 1
ATOM 1456 N N . GLY A 1 188 ? 31.064 -7.213 -19.326 1.00 84.44 188 GLY A N 1
ATOM 1457 C CA . GLY A 1 188 ? 30.182 -7.700 -20.384 1.00 84.44 188 GLY A CA 1
ATOM 1458 C C . GLY A 1 188 ? 28.872 -8.284 -19.855 1.00 84.44 188 GLY A C 1
ATOM 1459 O O . GLY A 1 188 ? 27.840 -8.164 -20.518 1.00 84.44 188 GLY A O 1
ATOM 1460 N N . GLU A 1 189 ? 28.889 -8.897 -18.671 1.00 83.12 189 GLU A N 1
ATOM 1461 C CA . GLU A 1 189 ? 27.685 -9.390 -17.990 1.00 83.12 189 GLU A CA 1
ATOM 1462 C C . GLU A 1 189 ? 26.838 -8.239 -17.441 1.00 83.12 189 GLU A C 1
ATOM 1464 O O . GLU A 1 189 ? 25.618 -8.234 -17.617 1.00 83.12 189 GLU A O 1
ATOM 1469 N N . TYR A 1 190 ? 27.479 -7.233 -16.839 1.00 81.62 190 TYR A N 1
ATOM 1470 C CA . TYR A 1 190 ? 26.798 -6.045 -16.328 1.00 81.62 190 TYR A CA 1
ATOM 1471 C C . TYR A 1 190 ? 26.032 -5.309 -17.434 1.00 81.62 190 TYR A C 1
ATOM 1473 O O . TYR A 1 190 ? 24.850 -5.003 -17.273 1.00 81.62 190 TYR A O 1
ATOM 1481 N N . GLU A 1 191 ? 26.679 -5.087 -18.583 1.00 79.19 191 GLU A N 1
ATOM 1482 C CA . GLU A 1 191 ? 26.065 -4.421 -19.735 1.00 79.19 191 GLU A CA 1
ATOM 1483 C C . GLU A 1 191 ? 24.843 -5.198 -20.253 1.00 79.19 191 GLU A C 1
ATOM 1485 O O . GLU A 1 191 ? 23.792 -4.616 -20.518 1.00 79.19 191 GLU A O 1
ATOM 1490 N N . GLN A 1 192 ? 24.933 -6.531 -20.327 1.00 82.38 192 GLN A N 1
ATOM 1491 C CA . GLN A 1 192 ? 23.809 -7.380 -20.739 1.00 82.38 192 GLN A CA 1
ATOM 1492 C C . GLN A 1 192 ? 22.623 -7.286 -19.774 1.00 82.38 192 GLN A C 1
ATOM 1494 O O . GLN A 1 192 ? 21.474 -7.211 -20.214 1.00 82.38 192 GLN A O 1
ATOM 1499 N N . VAL A 1 193 ? 22.882 -7.288 -18.464 1.00 80.44 193 VAL A N 1
ATOM 1500 C CA . VAL A 1 193 ? 21.833 -7.165 -17.442 1.00 80.44 193 VAL A CA 1
ATOM 1501 C C . VAL A 1 193 ? 21.200 -5.779 -17.473 1.00 80.44 193 VAL A C 1
ATOM 1503 O O . VAL A 1 193 ? 19.975 -5.669 -17.386 1.00 80.44 193 VAL A O 1
ATOM 1506 N N . TYR A 1 194 ? 22.004 -4.732 -17.647 1.00 75.50 194 TYR A N 1
ATOM 1507 C CA . TYR A 1 194 ? 21.515 -3.365 -17.772 1.00 75.50 194 TYR A CA 1
ATOM 1508 C C . TYR A 1 194 ? 20.616 -3.194 -19.004 1.00 75.50 194 TYR A C 1
ATOM 1510 O O . TYR A 1 194 ? 19.500 -2.683 -18.887 1.00 75.50 194 TYR A O 1
ATOM 1518 N N . GLU A 1 195 ? 21.044 -3.689 -20.167 1.00 74.25 195 GLU A N 1
ATOM 1519 C CA . GLU A 1 195 ? 20.251 -3.645 -21.399 1.00 74.25 195 GLU A CA 1
ATOM 1520 C C . GLU A 1 195 ? 18.970 -4.481 -21.293 1.00 74.25 195 GLU A C 1
ATOM 1522 O O . GLU A 1 195 ? 17.893 -4.018 -21.677 1.00 74.25 195 GLU A O 1
ATOM 1527 N N . LEU A 1 196 ? 19.037 -5.674 -20.690 1.00 74.06 196 LEU A N 1
ATOM 1528 C CA . LEU A 1 196 ? 17.849 -6.479 -20.401 1.00 74.06 196 LEU A CA 1
ATOM 1529 C C . LEU A 1 196 ? 16.872 -5.716 -19.499 1.00 74.06 196 LEU A C 1
ATOM 1531 O O . LEU A 1 196 ? 15.664 -5.719 -19.759 1.00 74.06 196 LEU A O 1
ATOM 1535 N N . ALA A 1 197 ? 17.382 -5.044 -18.465 1.00 70.62 197 ALA A N 1
ATOM 1536 C CA . ALA A 1 197 ? 16.563 -4.282 -17.538 1.00 70.62 197 ALA A CA 1
ATOM 1537 C C . ALA A 1 197 ? 15.921 -3.058 -18.186 1.00 70.62 197 ALA A C 1
ATOM 1539 O O . ALA A 1 197 ? 14.731 -2.808 -17.987 1.00 70.62 197 ALA A O 1
ATOM 1540 N N . ARG A 1 198 ? 16.671 -2.346 -19.028 1.00 71.88 198 ARG A N 1
ATOM 1541 C CA . ARG A 1 198 ? 16.172 -1.227 -19.826 1.00 71.88 198 ARG A CA 1
ATOM 1542 C C . ARG A 1 198 ? 15.096 -1.678 -20.816 1.00 71.88 198 ARG A C 1
ATOM 1544 O O . ARG A 1 198 ? 14.045 -1.044 -20.899 1.00 71.88 198 ARG A O 1
ATOM 1551 N N . ALA A 1 199 ? 15.328 -2.773 -21.541 1.00 64.25 199 ALA A N 1
ATOM 1552 C CA . ALA A 1 199 ? 14.399 -3.301 -22.541 1.00 64.25 199 ALA A CA 1
ATOM 1553 C C . ALA A 1 199 ? 13.141 -3.940 -21.924 1.00 64.25 199 ALA A C 1
ATOM 1555 O O . ALA A 1 199 ? 12.085 -3.954 -22.555 1.00 64.25 199 ALA A O 1
ATOM 1556 N N . SER A 1 200 ? 13.240 -4.450 -20.691 1.00 74.31 200 SER A N 1
ATOM 1557 C CA . SER A 1 200 ? 12.186 -5.229 -20.021 1.00 74.31 200 SER A CA 1
ATOM 1558 C C . SER A 1 200 ? 11.723 -4.620 -18.694 1.00 74.31 200 SER A C 1
ATOM 1560 O O . SER A 1 200 ? 11.232 -5.341 -17.821 1.00 74.31 200 SER A O 1
ATOM 1562 N N . ALA A 1 201 ? 11.842 -3.298 -18.536 1.00 63.91 201 ALA A N 1
ATOM 1563 C CA . ALA A 1 201 ? 11.582 -2.598 -17.275 1.00 63.91 201 ALA A CA 1
ATOM 1564 C C . ALA A 1 201 ? 10.203 -2.925 -16.677 1.00 63.91 201 ALA A C 1
ATOM 1566 O O . ALA A 1 201 ? 10.090 -3.196 -15.484 1.00 63.91 201 ALA A O 1
ATOM 1567 N N . GLY A 1 202 ? 9.161 -2.983 -17.516 1.00 59.66 202 GLY A N 1
ATOM 1568 C CA . GLY A 1 202 ? 7.813 -3.356 -17.084 1.00 59.66 202 GLY A CA 1
ATOM 1569 C C . GLY A 1 202 ? 7.780 -4.729 -16.409 1.00 59.66 202 GLY A C 1
ATOM 1570 O O . GLY A 1 202 ? 7.380 -4.818 -15.253 1.00 59.66 202 GLY A O 1
ATOM 1571 N N . ILE A 1 203 ? 8.284 -5.765 -17.092 1.00 69.31 203 ILE A N 1
ATOM 1572 C CA . ILE A 1 203 ? 8.304 -7.159 -16.613 1.00 69.31 203 ILE A CA 1
ATOM 1573 C C . ILE A 1 203 ? 9.094 -7.286 -15.306 1.00 69.31 203 ILE A C 1
ATOM 1575 O O . ILE A 1 203 ? 8.662 -7.980 -14.382 1.00 69.31 203 ILE A O 1
ATOM 1579 N N . LEU A 1 204 ? 10.241 -6.609 -15.209 1.00 67.75 204 LEU A N 1
ATOM 1580 C CA . LEU A 1 204 ? 11.053 -6.612 -13.993 1.00 67.75 204 LEU A CA 1
ATOM 1581 C C . LEU A 1 204 ? 10.332 -5.966 -12.811 1.00 67.75 204 LEU A C 1
ATOM 1583 O O . LEU A 1 204 ? 10.426 -6.472 -11.691 1.00 67.75 204 LEU A O 1
ATOM 1587 N N . LEU A 1 205 ? 9.572 -4.895 -13.050 1.00 69.69 205 LEU A N 1
ATOM 1588 C CA . LEU A 1 205 ? 8.748 -4.276 -12.016 1.00 69.69 205 LEU A CA 1
ATOM 1589 C C . LEU A 1 205 ? 7.630 -5.222 -11.541 1.00 69.69 205 LEU A C 1
ATOM 1591 O O . LEU A 1 205 ? 7.375 -5.287 -10.339 1.00 69.69 205 LEU A O 1
ATOM 1595 N N . ASP A 1 206 ? 6.976 -5.996 -12.426 1.00 71.44 206 ASP A N 1
ATOM 1596 C CA . ASP A 1 206 ? 5.984 -7.008 -11.990 1.00 71.44 206 ASP A CA 1
ATOM 1597 C C . ASP A 1 206 ? 6.628 -8.085 -11.131 1.00 71.44 206 ASP A C 1
ATOM 1599 O O . ASP A 1 206 ? 6.091 -8.456 -10.086 1.00 71.44 206 ASP A O 1
ATOM 1603 N N . ALA A 1 207 ? 7.753 -8.622 -11.604 1.00 73.19 207 ALA A N 1
ATOM 1604 C CA . ALA A 1 207 ? 8.445 -9.712 -10.941 1.00 73.19 207 ALA A CA 1
ATOM 1605 C C . ALA A 1 207 ? 8.916 -9.277 -9.551 1.00 73.19 207 ALA A C 1
ATOM 1607 O O . ALA A 1 207 ? 8.642 -9.966 -8.569 1.00 73.19 207 ALA A O 1
ATOM 1608 N N . THR A 1 208 ? 9.529 -8.096 -9.454 1.00 76.62 208 THR A N 1
ATOM 1609 C CA . THR A 1 208 ? 9.971 -7.523 -8.179 1.00 76.62 208 THR A CA 1
ATOM 1610 C C . THR A 1 208 ? 8.796 -7.314 -7.228 1.00 76.62 208 THR A C 1
ATOM 1612 O O . THR A 1 208 ? 8.876 -7.731 -6.074 1.00 76.62 208 THR A O 1
ATOM 1615 N N . ARG A 1 209 ? 7.666 -6.765 -7.701 1.00 78.31 209 ARG A N 1
ATOM 1616 C CA . ARG A 1 209 ? 6.462 -6.610 -6.869 1.00 78.31 209 ARG A CA 1
ATOM 1617 C C . ARG A 1 209 ? 5.968 -7.954 -6.330 1.00 78.31 209 ARG A C 1
ATOM 1619 O O . ARG A 1 209 ? 5.734 -8.076 -5.134 1.00 78.31 209 ARG A O 1
ATOM 1626 N N . ARG A 1 210 ? 5.890 -8.987 -7.176 1.00 78.25 210 ARG A N 1
ATOM 1627 C CA . ARG A 1 210 ? 5.500 -10.345 -6.748 1.00 78.25 210 ARG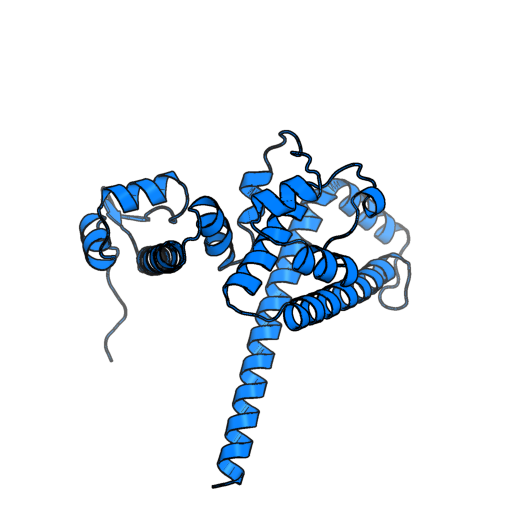 A CA 1
ATOM 1628 C C . ARG A 1 210 ? 6.430 -10.911 -5.677 1.00 78.25 210 ARG A C 1
ATOM 1630 O O . ARG A 1 210 ? 5.951 -11.529 -4.730 1.00 78.25 210 ARG A O 1
ATOM 1637 N N . ILE A 1 211 ? 7.741 -10.720 -5.828 1.00 80.56 211 ILE A N 1
ATOM 1638 C CA . ILE A 1 211 ? 8.740 -11.188 -4.857 1.00 80.56 211 ILE A CA 1
ATOM 1639 C C . ILE A 1 211 ? 8.557 -10.474 -3.516 1.00 80.56 211 ILE A C 1
ATOM 1641 O O . ILE A 1 211 ? 8.561 -11.133 -2.473 1.00 80.56 211 ILE A O 1
ATOM 1645 N N . VAL A 1 212 ? 8.369 -9.152 -3.539 1.00 83.75 212 VAL A N 1
ATOM 1646 C CA . VAL A 1 212 ? 8.142 -8.345 -2.333 1.00 83.75 212 VAL A CA 1
ATOM 1647 C C . VAL A 1 212 ? 6.855 -8.781 -1.634 1.00 83.75 212 VAL A C 1
ATOM 1649 O O . VAL A 1 212 ? 6.914 -9.130 -0.455 1.00 83.75 212 VAL A O 1
ATOM 1652 N N . ASP A 1 213 ? 5.736 -8.861 -2.358 1.00 81.12 213 ASP A N 1
ATOM 1653 C CA . ASP A 1 213 ? 4.431 -9.263 -1.815 1.00 81.12 213 ASP A CA 1
ATOM 1654 C C . ASP A 1 213 ? 4.501 -10.661 -1.177 1.00 81.12 213 ASP A C 1
ATOM 1656 O O . ASP A 1 213 ? 4.065 -10.874 -0.042 1.00 81.12 213 ASP A O 1
ATOM 1660 N N . TYR A 1 214 ? 5.113 -11.624 -1.876 1.00 84.44 214 TYR A N 1
ATOM 1661 C CA . TYR A 1 214 ? 5.289 -12.984 -1.370 1.00 84.44 214 TYR A CA 1
ATOM 1662 C C . TYR A 1 214 ? 6.138 -13.020 -0.092 1.00 84.44 214 TYR A C 1
ATOM 1664 O O . TYR A 1 214 ? 5.758 -13.650 0.901 1.00 84.44 214 TYR A O 1
ATOM 1672 N N . THR A 1 215 ? 7.293 -12.350 -0.113 1.00 83.69 215 THR A N 1
ATOM 1673 C CA . THR A 1 215 ? 8.251 -12.357 1.002 1.00 83.69 215 THR A CA 1
ATOM 1674 C C . THR A 1 215 ? 7.656 -11.690 2.231 1.00 83.69 215 THR A C 1
ATOM 1676 O O . THR A 1 215 ? 7.777 -12.210 3.343 1.00 83.69 215 THR A O 1
ATOM 1679 N N . HIS A 1 216 ? 6.965 -10.571 2.031 1.00 87.44 216 HIS A N 1
ATOM 1680 C CA . HIS A 1 216 ? 6.254 -9.850 3.075 1.00 87.44 216 HIS A CA 1
ATOM 1681 C C . HIS A 1 216 ? 5.197 -10.731 3.744 1.00 87.44 216 HIS A C 1
ATOM 1683 O O . HIS A 1 216 ? 5.264 -10.963 4.955 1.00 87.44 216 HIS A O 1
ATOM 1689 N N . HIS A 1 217 ? 4.298 -11.318 2.949 1.00 80.50 217 HIS A N 1
ATOM 1690 C CA . HIS A 1 217 ? 3.226 -12.174 3.449 1.00 80.50 217 HIS A CA 1
ATOM 1691 C C . HIS A 1 217 ? 3.761 -13.369 4.253 1.00 80.50 217 HIS A C 1
ATOM 1693 O O . HIS A 1 217 ? 3.310 -13.639 5.369 1.00 80.50 217 HIS A O 1
ATOM 1699 N N . ARG A 1 218 ? 4.765 -14.078 3.721 1.00 83.19 218 ARG A N 1
ATOM 1700 C CA . ARG A 1 218 ? 5.363 -15.238 4.402 1.00 83.19 218 ARG A CA 1
ATOM 1701 C C . ARG A 1 218 ? 6.123 -14.859 5.666 1.00 83.19 218 ARG A C 1
ATOM 1703 O O . ARG A 1 218 ? 6.102 -15.620 6.632 1.00 83.19 218 ARG A O 1
ATOM 1710 N N . THR A 1 219 ? 6.755 -13.689 5.686 1.00 86.06 219 THR A N 1
ATOM 1711 C CA . THR A 1 219 ? 7.455 -13.194 6.875 1.00 86.06 219 THR A CA 1
ATOM 1712 C C . THR A 1 219 ? 6.470 -12.870 7.991 1.00 86.06 219 THR A C 1
ATOM 1714 O O . THR A 1 219 ? 6.674 -13.326 9.115 1.00 86.06 219 THR A O 1
ATOM 1717 N N . LEU A 1 220 ? 5.371 -12.171 7.685 1.00 82.38 220 LEU A N 1
ATOM 1718 C CA . LEU A 1 220 ? 4.307 -11.915 8.659 1.00 82.38 220 LEU A CA 1
ATOM 1719 C C . LEU A 1 220 ? 3.717 -13.215 9.201 1.00 82.38 220 LEU A C 1
ATOM 1721 O O . LEU A 1 220 ? 3.557 -13.354 10.411 1.00 82.38 220 LEU A O 1
ATOM 1725 N N . GLN A 1 221 ? 3.438 -14.182 8.326 1.00 80.19 221 GLN A N 1
ATOM 1726 C CA . GLN A 1 221 ? 2.918 -15.481 8.739 1.00 80.19 221 GLN A CA 1
ATOM 1727 C C . GLN A 1 221 ? 3.871 -16.184 9.714 1.00 80.19 221 GLN A C 1
ATOM 1729 O O . GLN A 1 221 ? 3.437 -16.629 10.774 1.00 80.19 221 GLN A O 1
ATOM 1734 N N . ARG A 1 222 ? 5.164 -16.259 9.377 1.00 94.31 222 ARG A N 1
ATOM 1735 C CA . ARG A 1 222 ? 6.177 -16.913 10.213 1.00 94.31 222 ARG A CA 1
ATOM 1736 C C . ARG A 1 222 ? 6.313 -16.233 11.576 1.00 94.31 222 ARG A C 1
ATOM 1738 O O . ARG A 1 222 ? 6.172 -16.902 12.588 1.00 94.31 222 ARG A O 1
ATOM 1745 N N . LEU A 1 223 ? 6.512 -14.914 11.603 1.00 90.25 223 LEU A N 1
ATOM 1746 C CA . LEU A 1 223 ? 6.700 -14.165 12.853 1.00 90.25 223 LEU A CA 1
ATOM 1747 C C . LEU A 1 223 ? 5.462 -14.209 13.758 1.00 90.25 223 LEU A C 1
ATOM 1749 O O . LEU A 1 223 ? 5.590 -14.244 14.977 1.00 90.25 223 LEU A O 1
ATOM 1753 N N . THR A 1 224 ? 4.265 -14.243 13.168 1.00 85.75 224 THR A N 1
ATOM 1754 C CA . THR A 1 224 ? 3.017 -14.398 13.929 1.00 85.75 224 THR A CA 1
ATOM 1755 C C . THR A 1 224 ? 2.943 -15.768 14.603 1.00 85.75 224 THR A C 1
ATOM 1757 O O . THR A 1 224 ? 2.563 -15.862 15.766 1.00 85.75 224 THR A O 1
ATOM 1760 N N . LEU A 1 225 ? 3.311 -16.835 13.885 1.00 86.69 225 LEU A N 1
ATOM 1761 C CA . LEU A 1 225 ? 3.347 -18.190 14.439 1.00 86.69 225 LEU A CA 1
ATOM 1762 C C . LEU A 1 225 ? 4.412 -18.328 15.535 1.00 86.69 225 LEU A C 1
ATOM 1764 O O . LEU A 1 225 ? 4.125 -18.933 16.565 1.00 86.69 225 LEU A O 1
ATOM 1768 N N . ASP A 1 226 ? 5.590 -17.732 15.333 1.00 91.31 226 ASP A N 1
ATOM 1769 C CA . ASP A 1 226 ? 6.678 -17.717 16.318 1.00 91.31 226 ASP A CA 1
ATOM 1770 C C . ASP A 1 226 ? 6.207 -17.051 17.630 1.00 91.31 226 ASP A C 1
ATOM 1772 O O . ASP A 1 226 ? 6.315 -17.647 18.701 1.00 91.31 226 ASP A O 1
ATOM 1776 N N . ALA A 1 227 ? 5.564 -15.879 17.546 1.00 88.19 227 ALA A N 1
ATOM 1777 C CA . ALA A 1 227 ? 5.033 -15.170 18.715 1.00 88.19 227 ALA A CA 1
ATOM 1778 C C . ALA A 1 227 ? 3.943 -15.960 19.469 1.00 88.19 227 ALA A C 1
ATOM 1780 O O . ALA A 1 227 ? 3.905 -15.958 20.699 1.00 88.19 227 ALA A O 1
ATOM 1781 N N . LEU A 1 228 ? 3.059 -16.664 18.749 1.00 85.62 228 LEU A N 1
ATOM 1782 C CA . LEU A 1 228 ? 2.030 -17.511 19.367 1.00 85.62 228 LEU A CA 1
ATOM 1783 C C . LEU A 1 228 ? 2.633 -18.720 20.096 1.00 85.62 228 LEU A C 1
ATOM 1785 O O . LEU A 1 228 ? 2.124 -19.123 21.143 1.00 85.62 228 LEU A O 1
ATOM 1789 N N . ALA A 1 229 ? 3.701 -19.308 19.553 1.00 87.50 229 ALA A N 1
ATOM 1790 C CA . ALA A 1 229 ? 4.398 -20.420 20.192 1.00 87.50 229 ALA A CA 1
ATOM 1791 C C . ALA A 1 229 ? 5.112 -19.977 21.482 1.00 87.50 229 ALA A C 1
ATOM 1793 O O . ALA A 1 229 ? 5.077 -20.696 22.484 1.00 87.50 229 ALA A O 1
ATOM 1794 N N . GLU A 1 230 ? 5.717 -18.786 21.479 1.00 88.56 230 GLU A N 1
ATOM 1795 C CA . GLU A 1 230 ? 6.364 -18.196 22.656 1.00 88.56 230 GLU A CA 1
ATOM 1796 C C . GLU A 1 230 ? 5.362 -17.926 23.792 1.00 88.56 230 GLU A C 1
ATOM 1798 O O . GLU A 1 230 ? 5.607 -18.335 24.930 1.00 88.56 230 GLU A O 1
ATOM 1803 N N . ASP A 1 231 ? 4.198 -17.344 23.484 1.00 86.06 231 ASP A N 1
ATOM 1804 C CA . ASP A 1 231 ? 3.143 -17.051 24.468 1.00 86.06 231 ASP A CA 1
ATOM 1805 C C . ASP A 1 231 ? 2.575 -18.327 25.125 1.00 86.06 231 ASP A C 1
ATOM 1807 O O . ASP A 1 231 ? 2.372 -18.397 26.344 1.00 86.06 231 ASP A O 1
ATOM 1811 N N . GLN A 1 232 ? 2.402 -19.398 24.340 1.00 81.00 232 GLN A N 1
ATOM 1812 C CA . GLN A 1 232 ? 1.997 -20.711 24.855 1.00 81.00 232 GLN A CA 1
ATOM 1813 C C . GLN A 1 232 ? 3.064 -21.324 25.776 1.00 81.00 232 GLN A C 1
ATOM 1815 O O . GLN A 1 232 ? 2.734 -21.886 26.825 1.00 81.00 232 GLN A O 1
ATOM 1820 N N . ALA A 1 233 ? 4.345 -21.194 25.417 1.00 81.50 233 ALA A N 1
ATOM 1821 C CA . ALA A 1 233 ? 5.459 -21.700 26.214 1.00 81.50 233 ALA A CA 1
ATOM 1822 C C . ALA A 1 233 ? 5.675 -20.912 27.519 1.00 81.50 233 ALA A C 1
ATOM 1824 O O . ALA A 1 233 ? 6.174 -21.471 28.500 1.00 81.50 233 ALA A O 1
ATOM 1825 N N . GLU A 1 234 ? 5.342 -19.620 27.558 1.00 79.06 234 GLU A N 1
ATOM 1826 C CA . GLU A 1 234 ? 5.356 -18.818 28.787 1.00 79.06 234 GLU A CA 1
ATOM 1827 C C . GLU A 1 234 ? 4.148 -19.105 29.683 1.00 79.06 234 GLU A C 1
ATOM 1829 O O . GLU A 1 234 ? 4.311 -19.270 30.894 1.00 79.06 234 GLU A O 1
ATOM 1834 N N . SER A 1 235 ? 2.958 -19.246 29.097 1.00 75.94 235 SER A N 1
ATOM 1835 C CA . SER A 1 235 ? 1.734 -19.593 29.826 1.00 75.94 235 SER A CA 1
ATOM 1836 C C . SER A 1 235 ? 1.829 -20.971 30.490 1.00 75.94 235 SER A C 1
ATOM 1838 O O . SER A 1 235 ? 1.455 -21.120 31.651 1.00 75.94 235 SER A O 1
ATOM 1840 N N . GLY A 1 236 ? 2.415 -21.961 29.807 1.00 71.06 236 GLY A N 1
ATOM 1841 C CA . GLY A 1 236 ? 2.654 -23.299 30.363 1.00 71.06 236 GLY A CA 1
ATOM 1842 C C . GLY A 1 236 ? 3.747 -23.370 31.438 1.00 71.06 236 GLY A C 1
ATOM 1843 O O . GLY A 1 236 ? 3.786 -24.334 32.190 1.00 71.06 236 GLY A O 1
ATOM 1844 N N . ARG A 1 237 ? 4.629 -22.363 31.541 1.00 68.88 237 ARG A N 1
ATOM 1845 C CA . ARG A 1 237 ? 5.645 -22.262 32.610 1.00 68.88 237 ARG A CA 1
ATOM 1846 C C . ARG A 1 237 ? 5.130 -21.573 33.877 1.00 68.88 237 ARG A C 1
ATOM 1848 O O . ARG A 1 237 ? 5.793 -21.644 34.908 1.00 68.88 237 ARG A O 1
ATOM 1855 N N . ARG A 1 238 ? 3.997 -20.869 33.792 1.00 66.38 238 ARG A N 1
ATOM 1856 C CA . ARG A 1 238 ? 3.363 -20.157 34.917 1.00 66.38 238 ARG A CA 1
ATOM 1857 C C . ARG A 1 238 ? 2.226 -20.949 35.582 1.00 66.38 238 ARG A C 1
ATOM 1859 O O . ARG A 1 238 ? 1.728 -20.486 36.606 1.00 66.38 238 ARG A O 1
ATOM 1866 N N . ALA A 1 239 ? 1.821 -22.081 35.004 1.00 58.16 239 ALA A N 1
ATOM 1867 C CA . ALA A 1 239 ? 0.811 -23.006 35.526 1.00 58.16 239 ALA A CA 1
ATOM 1868 C C . ALA A 1 239 ? 1.469 -24.188 36.250 1.00 58.16 239 ALA A C 1
ATOM 1870 O O . ALA A 1 239 ? 0.883 -24.644 37.257 1.00 58.16 239 ALA A O 1
#

=== Feature glossary ===
The features interleaved in this record are:

— What the protein is —

Sequence gives the chain of amino acids in standard one-letter code (A=alanine, C=cysteine, …, Y=tyrosine), read N→C. It is the only feature that is directly encoded by the gene; all structural features are derived from the folded form of this sequence.

Database cross-references. InterPro integrates a dozen domain/family signature databases into unified entries with residue-range hits. GO terms attach function/process/location labels with evidence codes. CATH codes position the fold in a four-level structural taxonomy. Organism is the NCBI-taxonomy species name.

— Where its atoms are —

Atomic coordinates in PDBx/mmCIF format — the same representation the Protein Data Bank distributes. Each line of the _atom_site loop places one backbone atom in Cartesian space (units: ångströms, origin: arbitrary).

The six renders are orthographic views along the three Cartesian axes in both directions. Representation (cartoon, sticks, or surface) and color scheme (sequence-rainbow or by-chain) vary across proteins so the training set covers all the common visualization conventions.

— Local backbone conformation —

Eight-state secondary structure (DSSP): H is the canonical α-helix, G the tighter 3₁₀-helix, I the wider π-helix; E/B are β-structure, T and S are turns and bends, and '-' is everything else. DSSP derives these from the pattern of main-chain N–H···O=C hydrogen bonds, not from the sequence.

P-SEA three-state annotation labels each residue as helix, strand, or coil based purely on the geometry of the Cα trace. It serves as a fallback when the full backbone (and thus DSSP) is unavailable.

The φ/ψ torsion pair specifies the backbone conformation at each residue. φ rotates about the N–Cα bond, ψ about the Cα–C bond. Steric clashes forbid most of the (φ, ψ) plane — the allowed regions (α-helix basin, β-sheet basin, left-handed helix) are the Ramachandran-allowed regions.

— Global shape and packing —

The geometric summary reports three shape descriptors. Rg (radius of gyration) measures how spread out the Cα atoms are about their centre of mass; compact globular proteins have small Rg, elongated or unfolded ones large. Cα contacts (<8 Å, |i−j|>4) count long-range residue pairs in spatial proximity — high for tightly packed folds, near zero for rods or random coil. The bounding-box extents give the protein's footprint along x, y, z in Å.

Solvent-accessible surface area (SASA) is the area in Å² traced out by the centre of a 1.4 Å probe sphere (a water molecule) rolled over 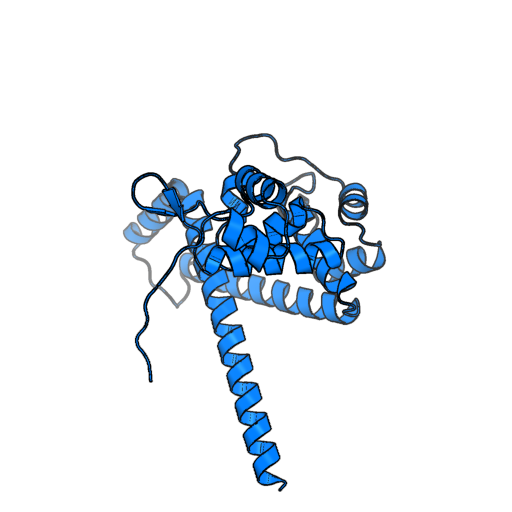the protein's van der Waals surface (Shrake–Rupley / Lee–Richards construction). Buried residues have near-zero SASA; fully exposed residues can exceed 200 Å². The total SASA scales roughly with the number of surface residues.

The contact map is a binary N×N matrix image: pixel (i, j) is dark where Cα_i and Cα_j are within 8 Å and |i−j|>4. Because the |i−j|>4 filter removes local helical contacts, off-diagonal stripes parallel to the main diagonal indicate parallel β-sheets; stripes perpendicular to it indicate antiparallel β-sheets. The Ramachandran plot scatters every residue's (φ, ψ) pair against the sterically allowed regions. The PAE heatmap renders the predicted-aligned-error matrix.

— Structural neighborhood —

3Di is Foldseek's structural alphabet. Each residue is assigned one of twenty discrete states based on how its Cα sits relative to its spatial (not sequential) neighbors. Aligning 3Di strings finds structural homologs roughly as well as full 3D superposition, but orders of magnitude faster.

Nearest PDB neighbors are the top structural matches found by Foldseek when searching this structure against the entire Protein Data Bank. Each hit reports a TM-score (0 to 1; >0.5 almost always implies the same fold) and an E-value. These are *structural* homologs — they may share no detectable sequence similarity.

— Confidence and disorder —

For AlphaFold models, the B-factor field carries pLDDT — the model's own estimate of local accuracy on a 0–100 scale. Regions with pLDDT<50 should be treated as essentially unmodeled; they often correspond to intrinsically disordered segments.

Crystallographic B-factors measure how much each atom's electron density is smeared out, in Å². They rise in mobile loops and surface residues and fall in the buried interior. In AlphaFold models this column is repurposed to hold pLDDT instead.

Predicted aligned error is AlphaFold's pairwise confidence. Unlike pLDDT (per-residue), PAE is per-residue-pair and captures whether two parts of the structure are correctly placed relative to each other. Units are ångströms of expected positional error.